Protein AF-A0A645DZ63-F1 (afdb_monomer)

Solvent-accessible surface area (backbone atoms only — not comparable to full-atom values): 13482 Å² total; per-residue (Å²): 135,91,76,91,78,77,73,85,76,73,87,69,76,82,66,92,86,72,70,70,66,62,61,53,52,54,52,51,54,54,50,52,54,51,52,52,51,54,54,56,60,59,68,66,66,69,75,71,65,74,68,70,74,74,62,72,64,82,67,74,94,64,84,62,54,89,62,34,45,40,24,86,76,72,66,49,68,52,83,75,55,65,64,55,28,34,21,79,57,56,64,49,74,53,102,49,62,67,55,64,55,78,34,30,20,79,81,80,63,48,65,78,47,96,60,79,60,68,52,59,65,65,56,28,33,24,80,79,74,66,49,75,55,101,49,57,67,58,68,54,97,46,27,18,79,85,79,68,44,79,52,76,62,70,40,84,78,46,74,45,81,44,70,44,72,78,63,64,60,65,69,76,77,64,96,79,74,101,65,88,75,56,74,69,81,47,38,34,29,42,37,31,29,32,23,82,85,79,66,52,72,51,75,48,82,40,78,61,78,76,132

Structure (mmCIF, N/CA/C/O backbone):
data_AF-A0A645DZ63-F1
#
_entry.id   AF-A0A645DZ63-F1
#
loop_
_atom_site.group_PDB
_atom_site.id
_atom_site.type_symbol
_atom_site.label_atom_id
_atom_site.label_alt_id
_atom_site.label_comp_id
_atom_site.label_asym_id
_atom_site.label_entity_id
_atom_site.label_seq_id
_atom_site.pdbx_PDB_ins_code
_atom_site.Cartn_x
_atom_site.Cartn_y
_atom_site.Cartn_z
_atom_site.occupancy
_atom_site.B_iso_or_equiv
_atom_site.auth_seq_id
_atom_site.auth_comp_id
_atom_site.auth_asym_id
_atom_site.auth_atom_id
_atom_site.pdbx_PDB_model_num
ATOM 1 N N . MET A 1 1 ? -40.111 71.295 30.854 1.00 41.81 1 MET A N 1
ATOM 2 C CA . MET A 1 1 ? -40.487 72.698 31.132 1.00 41.81 1 MET A CA 1
ATOM 3 C C . MET A 1 1 ? -40.025 73.028 32.538 1.00 41.81 1 MET A C 1
ATOM 5 O O . MET A 1 1 ? -40.156 72.153 33.380 1.00 41.81 1 MET A O 1
ATOM 9 N N . VAL A 1 2 ? -39.528 74.253 32.751 1.00 37.44 2 VAL A N 1
ATOM 10 C CA . VAL A 1 2 ? -38.903 74.794 33.981 1.00 37.44 2 VAL A CA 1
ATOM 11 C C . VAL A 1 2 ? -37.413 74.429 34.110 1.00 37.44 2 VAL A C 1
ATOM 13 O O . VAL A 1 2 ? -37.097 73.254 34.175 1.00 37.44 2 VAL A O 1
ATOM 16 N N . VAL A 1 3 ? -36.410 75.310 34.145 1.00 38.97 3 VAL A N 1
ATOM 17 C CA . VAL A 1 3 ? -36.226 76.753 33.903 1.00 38.97 3 VAL A CA 1
ATOM 18 C C . VAL A 1 3 ? -34.735 76.857 33.510 1.00 38.97 3 VAL A C 1
ATOM 20 O O . VAL A 1 3 ? -33.865 76.492 34.298 1.00 38.97 3 VAL A O 1
ATOM 23 N N . PHE A 1 4 ? -34.424 77.309 32.290 1.00 39.16 4 PHE A N 1
ATOM 24 C CA . PHE A 1 4 ? -33.077 77.761 31.922 1.00 39.16 4 PHE A CA 1
ATOM 25 C C . PHE A 1 4 ? -32.875 79.154 32.530 1.00 39.16 4 PHE A C 1
ATOM 27 O O . PHE A 1 4 ? -33.138 80.163 31.885 1.00 39.16 4 PHE A O 1
ATOM 34 N N . ALA A 1 5 ? -32.453 79.218 33.79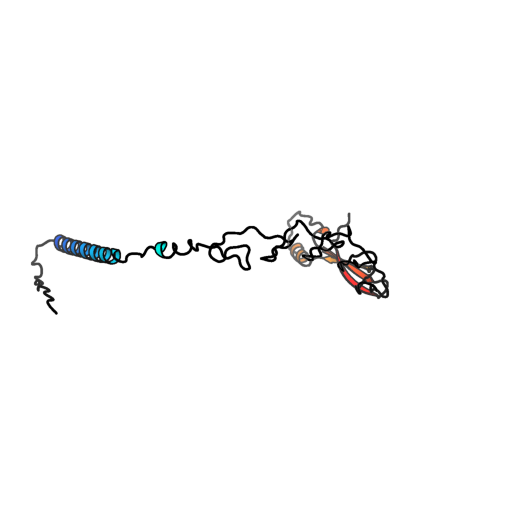1 1.00 44.41 5 ALA A N 1
ATOM 35 C CA . ALA A 1 5 ? -31.967 80.452 34.403 1.00 44.41 5 ALA A CA 1
ATOM 36 C C . ALA A 1 5 ? -30.451 80.542 34.187 1.00 44.41 5 ALA A C 1
ATOM 38 O O . ALA A 1 5 ? -29.662 80.404 35.120 1.00 44.41 5 ALA A O 1
ATOM 39 N N . LEU A 1 6 ? -30.034 80.743 32.933 1.00 51.69 6 LEU A N 1
ATOM 40 C CA . LEU A 1 6 ? -28.697 81.262 32.662 1.00 51.69 6 LEU A CA 1
ATOM 41 C C . LEU A 1 6 ? -28.738 82.752 32.974 1.00 51.69 6 LEU A C 1
ATOM 43 O O . LEU A 1 6 ? -29.125 83.581 32.153 1.00 51.69 6 LEU A O 1
ATOM 47 N N . ALA A 1 7 ? -28.409 83.041 34.230 1.00 46.22 7 ALA A N 1
ATOM 48 C CA . ALA A 1 7 ? -28.133 84.368 34.727 1.00 46.22 7 ALA A CA 1
ATOM 49 C C . ALA A 1 7 ? -27.182 85.080 33.759 1.00 46.22 7 ALA A C 1
ATOM 51 O O . ALA A 1 7 ? -26.060 84.631 33.516 1.00 46.22 7 ALA A O 1
ATOM 52 N N . GLY A 1 8 ? -27.661 86.198 33.216 1.00 51.66 8 GLY A N 1
ATOM 53 C CA . GLY A 1 8 ? -26.830 87.185 32.559 1.00 51.66 8 GLY A CA 1
ATOM 54 C C . GLY A 1 8 ? -25.814 87.719 33.557 1.00 51.66 8 GLY A C 1
ATOM 55 O O . GLY A 1 8 ? -26.101 88.634 34.322 1.00 51.66 8 GLY A O 1
ATOM 56 N N . LEU A 1 9 ? -24.614 87.151 33.537 1.00 50.53 9 LEU A N 1
ATOM 57 C CA . LEU A 1 9 ? -23.428 87.808 34.054 1.00 50.53 9 LEU A CA 1
ATOM 58 C C . LEU A 1 9 ? -22.820 88.594 32.899 1.00 50.53 9 LEU A C 1
ATOM 60 O O . LEU A 1 9 ? -22.015 88.101 32.116 1.00 50.53 9 LEU A O 1
ATOM 64 N N . LEU A 1 10 ? -23.355 89.809 32.775 1.00 44.09 10 LEU A N 1
ATOM 65 C CA . LEU A 1 10 ? -22.665 91.039 32.409 1.00 44.09 10 LEU A CA 1
ATOM 66 C C . LEU A 1 10 ? -21.209 90.813 31.969 1.00 44.09 10 LEU A C 1
ATOM 68 O O . LEU A 1 10 ? -20.311 90.637 32.792 1.00 44.09 10 LEU A O 1
ATOM 72 N N . PHE A 1 11 ? -20.986 90.877 30.657 1.00 47.69 11 PHE A N 1
ATOM 73 C CA . PHE A 1 11 ? -19.669 91.047 30.055 1.00 47.69 11 PHE A CA 1
ATOM 74 C C . PHE A 1 11 ? -19.190 92.471 30.389 1.00 47.69 11 PHE A C 1
ATOM 76 O O . PHE A 1 11 ? -19.304 93.392 29.586 1.00 47.69 11 PHE A O 1
ATOM 83 N N . ILE A 1 12 ? -18.752 92.681 31.631 1.00 59.81 12 ILE A N 1
ATOM 84 C CA . ILE A 1 12 ? -18.072 93.907 32.047 1.00 59.81 12 ILE A CA 1
ATOM 85 C C . ILE A 1 12 ? -16.636 93.763 31.534 1.00 59.81 12 ILE A C 1
ATOM 87 O O . ILE A 1 12 ? -15.911 92.900 32.036 1.00 59.81 12 ILE A O 1
ATOM 91 N N . PRO A 1 13 ? -16.201 94.536 30.522 1.00 57.03 13 PRO A N 1
ATOM 92 C CA . PRO A 1 13 ? -14.805 94.509 30.117 1.00 57.03 13 PRO A CA 1
ATOM 93 C C . PRO A 1 13 ? -13.947 94.945 31.314 1.00 57.03 13 PRO A C 1
ATOM 95 O O . PRO A 1 13 ? -14.289 95.934 31.973 1.00 57.03 13 PRO A O 1
ATOM 98 N N . PRO A 1 14 ? -12.843 94.247 31.631 1.00 51.25 14 PRO A N 1
ATOM 99 C CA . PRO A 1 14 ? -11.959 94.694 32.690 1.00 51.25 14 PRO A CA 1
ATOM 100 C C . PRO A 1 14 ? -11.388 96.065 32.313 1.00 51.25 14 PRO A C 1
ATOM 102 O O . PRO A 1 14 ? -10.623 96.213 31.358 1.00 51.25 14 PRO A O 1
ATOM 105 N N . HIS A 1 15 ? -11.788 97.080 33.079 1.00 57.88 15 HIS A N 1
ATOM 106 C CA . HIS A 1 15 ? -11.123 98.372 33.117 1.00 57.88 15 HIS A CA 1
ATOM 107 C C . HIS A 1 15 ? -9.631 98.161 33.417 1.00 57.88 15 HIS A C 1
ATOM 109 O O . HIS A 1 15 ? -9.245 97.292 34.201 1.00 57.88 15 HIS A O 1
ATOM 115 N N . ARG A 1 16 ? -8.796 98.955 32.742 1.00 55.19 16 ARG A N 1
ATOM 116 C CA . ARG A 1 16 ? -7.328 98.915 32.783 1.00 55.19 16 ARG A CA 1
ATOM 117 C C . ARG A 1 16 ? -6.814 98.771 34.222 1.00 55.19 16 ARG A C 1
ATOM 119 O O . ARG A 1 16 ? -7.022 99.672 35.026 1.00 55.19 16 ARG A O 1
ATOM 126 N N . GLY A 1 17 ? -6.114 97.672 34.516 1.00 61.34 17 GLY A N 1
ATOM 127 C CA . GLY A 1 17 ? -5.342 97.537 35.758 1.00 61.34 17 GLY A CA 1
ATOM 128 C C . GLY A 1 17 ? -5.420 96.201 36.502 1.00 61.34 17 GLY A C 1
ATOM 129 O O . GLY A 1 17 ? -4.725 96.062 37.502 1.00 61.34 17 GLY A O 1
ATOM 130 N N . VAL A 1 18 ? -6.199 95.211 36.049 1.00 60.19 18 VAL A N 1
ATOM 131 C CA . VAL A 1 18 ? -6.269 93.893 36.718 1.00 60.19 18 VAL A CA 1
ATOM 132 C C . VAL A 1 18 ? -5.427 92.853 35.954 1.00 60.19 18 VAL A C 1
ATOM 134 O O . VAL A 1 18 ? -5.611 92.705 34.744 1.00 60.19 18 VAL A O 1
ATOM 137 N N . PRO A 1 19 ? -4.488 92.138 36.607 1.00 59.84 19 PRO A N 1
ATOM 138 C CA . PRO A 1 19 ? -3.617 91.171 35.941 1.00 59.84 19 PRO A CA 1
ATOM 139 C C . PRO A 1 19 ? -4.409 89.961 35.421 1.00 59.84 19 PRO A C 1
ATOM 141 O O . PRO A 1 19 ? -5.221 89.368 36.131 1.00 59.84 19 PRO A O 1
ATOM 144 N N . TRP A 1 20 ? -4.127 89.562 34.177 1.00 57.88 20 TRP A N 1
ATOM 145 C CA . TRP A 1 20 ? -4.778 88.465 33.437 1.00 57.88 20 TRP A CA 1
ATOM 146 C C . TRP A 1 20 ? -4.716 87.091 34.133 1.00 57.88 20 TRP A C 1
ATOM 148 O O . TRP A 1 20 ? -5.427 86.162 33.751 1.00 57.88 20 TRP A O 1
ATOM 158 N N . THR A 1 21 ? -3.898 86.953 35.175 1.00 61.59 21 THR A N 1
ATOM 159 C CA . THR A 1 21 ? -3.696 85.710 35.926 1.00 61.59 21 THR A CA 1
ATOM 160 C C . THR A 1 21 ? -4.968 85.229 36.627 1.00 61.59 21 THR A C 1
ATOM 162 O O . THR A 1 21 ? -5.236 84.030 36.633 1.00 61.59 21 THR A O 1
ATOM 165 N N . GLY A 1 22 ? -5.806 86.135 37.141 1.00 64.12 22 GLY A N 1
ATOM 166 C CA . GLY A 1 22 ? -7.048 85.759 37.831 1.00 64.12 22 GLY A CA 1
ATOM 167 C C . GLY A 1 22 ? -8.105 85.140 36.908 1.00 64.12 22 GLY A C 1
ATOM 168 O O . GLY A 1 22 ? -8.789 84.191 37.290 1.00 64.12 22 GLY A O 1
ATOM 169 N N . PHE A 1 23 ? -8.205 85.626 35.667 1.00 64.19 23 PHE A N 1
ATOM 170 C CA . PHE A 1 23 ? -9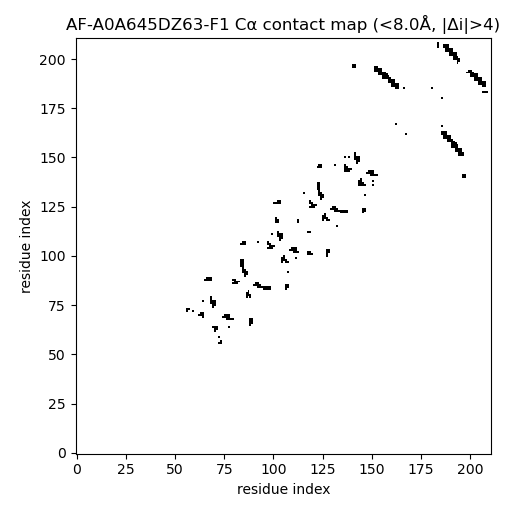.201 85.149 34.700 1.00 64.19 23 PHE A CA 1
ATOM 171 C C . PHE A 1 23 ? -8.855 83.750 34.167 1.00 64.19 23 PHE A C 1
ATOM 173 O O . PHE A 1 23 ? -9.730 82.897 34.020 1.00 64.19 23 PHE A O 1
ATOM 180 N N . ILE A 1 24 ? -7.561 83.484 33.959 1.00 69.62 24 ILE A N 1
ATOM 181 C CA . ILE A 1 24 ? -7.055 82.176 33.520 1.00 69.62 24 ILE A CA 1
ATOM 182 C C . ILE A 1 24 ? -7.283 81.114 34.602 1.00 69.62 24 ILE A C 1
ATOM 184 O O . ILE A 1 24 ? -7.719 80.008 34.288 1.00 69.62 24 ILE A O 1
ATOM 188 N N . ILE A 1 25 ? -7.061 81.449 35.877 1.00 71.75 25 ILE A N 1
ATOM 189 C CA . ILE A 1 25 ? -7.305 80.523 36.995 1.00 71.75 25 ILE A CA 1
ATOM 190 C C . ILE A 1 25 ? -8.795 80.179 37.094 1.00 71.75 25 ILE A C 1
ATOM 192 O O . ILE A 1 25 ? -9.147 79.012 37.251 1.00 71.75 25 ILE A O 1
ATOM 196 N N . CYS A 1 26 ? -9.679 81.167 36.944 1.00 68.88 26 CYS A N 1
ATOM 197 C CA . CYS A 1 26 ? -11.122 80.938 37.016 1.00 68.88 26 CYS A CA 1
ATOM 198 C C . CYS A 1 26 ? -11.614 80.022 35.877 1.00 68.88 26 CYS A C 1
ATOM 200 O O . CYS A 1 26 ? -12.362 79.073 36.120 1.00 68.88 26 CYS A O 1
ATOM 202 N N . MET A 1 27 ? -11.110 80.232 34.654 1.00 72.75 27 MET A N 1
ATOM 203 C CA . MET A 1 27 ? -11.392 79.356 33.511 1.00 72.75 27 MET A CA 1
ATOM 204 C C . MET A 1 27 ? -10.828 77.940 33.701 1.00 72.75 27 MET A C 1
ATOM 206 O O . MET A 1 27 ? -11.515 76.967 33.399 1.00 72.75 27 MET A O 1
ATOM 210 N N . ALA A 1 28 ? -9.614 77.801 34.244 1.00 69.12 28 ALA A N 1
ATOM 211 C CA . ALA A 1 28 ? -8.999 76.500 34.502 1.00 69.12 28 ALA A CA 1
ATOM 212 C C . ALA A 1 28 ? -9.777 75.687 35.551 1.00 69.12 28 ALA A C 1
ATOM 214 O O . ALA A 1 28 ? -10.011 74.495 35.358 1.00 69.12 28 ALA A O 1
ATOM 215 N N . VAL A 1 29 ? -10.243 76.327 36.629 1.00 72.75 29 VAL A N 1
ATOM 216 C CA . VAL A 1 29 ? -11.065 75.666 37.655 1.00 72.75 29 VAL A CA 1
ATOM 217 C C . VAL A 1 29 ? -12.415 75.234 37.073 1.00 72.75 29 VAL A C 1
ATOM 219 O O . VAL A 1 29 ? -12.828 74.095 37.289 1.00 72.75 29 VAL A O 1
ATOM 222 N N . ALA A 1 30 ? -13.067 76.077 36.266 1.00 71.69 30 ALA A N 1
ATOM 223 C CA . ALA A 1 30 ? -14.314 75.712 35.590 1.00 71.69 30 ALA A CA 1
ATOM 224 C C . ALA A 1 30 ? -14.136 74.509 34.640 1.00 71.69 30 ALA A C 1
ATOM 226 O O . ALA A 1 30 ? -14.972 73.603 34.624 1.00 71.69 30 ALA A O 1
ATOM 227 N N . PHE A 1 31 ? -13.015 74.446 33.912 1.00 69.00 31 PHE A N 1
ATOM 228 C CA . PHE A 1 31 ? -12.686 73.324 33.026 1.00 69.00 31 PHE A CA 1
ATOM 229 C C . PHE A 1 31 ? -12.425 72.022 33.797 1.00 69.00 31 PHE A C 1
ATOM 231 O O . PHE A 1 31 ? -12.877 70.955 33.384 1.00 69.00 31 PHE A O 1
ATOM 238 N N . LEU A 1 32 ? -11.753 72.095 34.950 1.00 65.00 32 LEU A N 1
ATOM 239 C CA . LEU A 1 32 ? -11.511 70.931 35.809 1.00 65.00 32 LEU A CA 1
ATOM 240 C C . LEU A 1 32 ? -12.807 70.381 36.424 1.00 65.00 32 LEU A C 1
ATOM 242 O O . LEU A 1 32 ? -12.966 69.162 36.521 1.00 65.00 32 LEU A O 1
ATOM 246 N N . PHE A 1 33 ? -13.758 71.244 36.792 1.00 63.88 33 PHE A N 1
ATOM 247 C CA . PHE A 1 33 ? -15.079 70.802 37.253 1.00 63.88 33 PHE A CA 1
ATOM 248 C C . PHE A 1 33 ? -15.898 70.161 36.124 1.00 63.88 33 PHE A C 1
ATOM 250 O O . PHE A 1 33 ? -16.512 69.115 36.341 1.00 63.88 33 PHE A O 1
ATOM 257 N N . ALA A 1 34 ? -15.852 70.717 34.909 1.00 63.88 34 ALA A N 1
ATOM 258 C CA . ALA A 1 34 ? -16.514 70.129 33.745 1.00 63.88 34 ALA A CA 1
ATOM 259 C C . ALA A 1 34 ? -15.915 68.761 33.360 1.00 63.88 34 ALA A C 1
ATOM 261 O O . ALA A 1 34 ? -16.659 67.802 33.148 1.00 63.88 34 ALA A O 1
ATOM 262 N N . CYS A 1 35 ? -14.584 68.625 33.349 1.00 59.78 35 CYS A N 1
ATOM 263 C CA . CYS A 1 35 ? -13.910 67.351 33.079 1.00 59.78 35 CYS A CA 1
ATOM 264 C C . CYS A 1 35 ? -14.230 66.285 34.138 1.00 59.78 35 CYS A C 1
ATOM 266 O O . CYS A 1 35 ? -14.554 65.154 33.778 1.00 59.78 35 CYS A O 1
ATOM 268 N N . ASN A 1 36 ? -14.212 66.630 35.432 1.00 59.12 36 ASN A N 1
ATOM 269 C CA . ASN A 1 36 ? -14.592 65.686 36.491 1.00 59.12 36 ASN A CA 1
ATOM 270 C C . ASN A 1 36 ? -16.062 65.247 36.381 1.00 59.12 36 ASN A C 1
ATOM 272 O O . ASN A 1 36 ? -16.373 64.087 36.646 1.00 59.12 36 ASN A O 1
ATOM 276 N N . PHE A 1 37 ? -16.964 66.131 35.943 1.00 58.62 37 PHE A N 1
ATOM 277 C CA . PHE A 1 37 ? -18.376 65.792 35.753 1.00 58.62 37 PHE A CA 1
ATOM 278 C C . PHE A 1 37 ? -18.596 64.821 34.582 1.00 58.62 37 PHE A C 1
ATOM 280 O O . PHE A 1 37 ? -19.361 63.863 34.704 1.00 58.62 37 PHE A O 1
ATOM 287 N N . VAL A 1 38 ? -17.875 65.005 33.470 1.00 58.53 38 VAL A N 1
ATOM 288 C CA . VAL A 1 38 ? -17.925 64.082 32.322 1.00 58.53 38 VAL A CA 1
ATOM 289 C C . VAL A 1 38 ? -17.309 62.724 32.678 1.00 58.53 38 VAL A C 1
ATOM 291 O O . VAL A 1 38 ? -17.898 61.690 32.369 1.00 58.53 38 VAL A O 1
ATOM 294 N N . ILE A 1 39 ? -16.185 62.698 33.401 1.00 59.25 39 ILE A N 1
ATOM 295 C CA . ILE A 1 39 ? -15.559 61.445 33.860 1.00 59.25 39 ILE A CA 1
ATOM 296 C C . ILE A 1 39 ? -16.467 60.714 34.869 1.00 59.25 39 ILE A C 1
ATOM 298 O O . ILE A 1 39 ? -16.606 59.491 34.803 1.00 59.25 39 ILE A O 1
ATOM 302 N N . GLY A 1 40 ? -17.162 61.448 35.746 1.00 54.72 40 GLY A N 1
ATOM 303 C CA . GLY A 1 40 ? -18.142 60.892 36.684 1.00 54.72 40 GLY A CA 1
ATOM 304 C C . GLY A 1 40 ? -19.370 60.269 36.006 1.00 54.72 40 GLY A C 1
ATOM 305 O O . GLY A 1 40 ? -19.847 59.223 36.446 1.00 54.72 40 GLY A O 1
ATOM 306 N N . MET A 1 41 ? -19.845 60.850 34.898 1.00 53.34 41 MET A N 1
ATOM 307 C CA . MET A 1 41 ? -20.958 60.309 34.100 1.00 53.34 41 MET A CA 1
ATOM 308 C C . MET A 1 41 ? -20.579 59.022 33.345 1.00 53.34 41 MET A C 1
ATOM 310 O O . MET A 1 41 ? -21.397 58.106 33.240 1.00 53.34 41 MET A O 1
ATOM 314 N N . VAL A 1 42 ? -19.332 58.896 32.871 1.00 53.97 42 VAL A N 1
ATOM 315 C CA . VAL A 1 42 ? -18.846 57.669 32.202 1.00 53.97 42 VAL A CA 1
ATOM 316 C C . VAL A 1 42 ? -18.676 56.507 33.197 1.00 53.97 42 VAL A C 1
ATOM 318 O O . VAL A 1 42 ? -18.840 55.343 32.828 1.00 53.97 42 VAL A O 1
ATOM 321 N N . GLY A 1 43 ? -18.462 56.800 34.486 1.00 48.50 43 GLY A N 1
ATOM 322 C CA . GLY A 1 43 ? -18.360 55.806 35.563 1.00 48.50 43 GLY A CA 1
ATOM 323 C C . GLY A 1 43 ? -19.655 55.048 35.907 1.00 48.50 43 GLY A C 1
ATOM 324 O O . GLY A 1 43 ? -19.612 54.108 36.702 1.00 48.50 43 GLY A O 1
ATOM 325 N N . VAL A 1 44 ? -20.806 55.414 35.321 1.00 52.34 44 VAL A N 1
ATOM 326 C CA . VAL A 1 44 ? -22.115 54.768 35.574 1.00 52.34 44 VAL A CA 1
ATOM 327 C C . VAL A 1 44 ? -22.533 53.808 34.453 1.00 52.34 44 VAL A C 1
ATOM 329 O O . VAL A 1 44 ? -23.526 53.086 34.598 1.00 52.34 44 VAL A O 1
ATOM 332 N N . ILE A 1 45 ? -21.730 53.659 33.391 1.00 47.06 45 ILE A N 1
ATOM 333 C CA . ILE A 1 45 ? -21.812 52.456 32.558 1.00 47.06 45 ILE A CA 1
ATOM 334 C C . ILE A 1 45 ? -21.234 51.327 33.401 1.00 47.06 45 ILE A C 1
ATOM 336 O O . ILE A 1 45 ? -20.050 51.000 33.348 1.00 47.06 45 ILE A O 1
ATOM 340 N N . LYS A 1 46 ? -22.100 50.739 34.231 1.00 45.28 46 LYS A N 1
ATOM 341 C CA . LYS A 1 46 ? -21.886 49.425 34.810 1.00 45.28 46 LYS A CA 1
ATOM 342 C C . LYS A 1 46 ? -21.534 48.522 33.639 1.00 45.28 46 LYS A C 1
ATOM 344 O O . LYS A 1 46 ? -22.420 48.070 32.918 1.00 45.28 46 LYS A O 1
ATOM 349 N N . VAL A 1 47 ? -20.240 48.266 33.462 1.00 48.72 47 VAL A N 1
ATOM 350 C CA . VAL A 1 47 ? -19.743 47.057 32.830 1.00 48.72 47 VAL A CA 1
ATOM 351 C C . VAL A 1 47 ? -20.492 45.960 33.557 1.00 48.72 47 VAL A C 1
ATOM 353 O O . VAL A 1 47 ? -20.165 45.638 34.697 1.00 48.72 47 VAL A O 1
ATOM 356 N N . ILE A 1 48 ? -21.580 45.470 32.962 1.00 46.53 48 ILE A N 1
ATOM 357 C CA . ILE A 1 48 ? -22.212 44.235 33.387 1.00 46.53 48 ILE A CA 1
ATOM 358 C C . ILE A 1 48 ? -21.053 43.257 33.300 1.00 46.53 48 ILE A C 1
ATOM 360 O O . ILE A 1 48 ? -20.588 42.993 32.188 1.00 46.53 48 ILE A O 1
ATOM 364 N N . PRO A 1 49 ? -20.492 42.777 34.424 1.00 43.25 49 PRO A N 1
ATOM 365 C CA . PRO A 1 49 ? -19.391 41.860 34.307 1.00 43.25 49 PRO A CA 1
ATOM 366 C C . PRO A 1 49 ? -19.984 40.649 33.597 1.00 43.25 49 PRO A C 1
ATOM 368 O O . PRO A 1 49 ? -20.862 39.966 34.137 1.00 43.25 49 PRO A O 1
ATOM 371 N N . ALA A 1 50 ? -19.486 40.368 32.391 1.00 47.88 50 ALA A N 1
ATOM 372 C CA . ALA A 1 50 ? -19.820 39.205 31.568 1.00 47.88 50 ALA A CA 1
ATOM 373 C C . ALA A 1 50 ? -19.606 37.859 32.305 1.00 47.88 50 ALA A C 1
ATOM 375 O O . ALA A 1 50 ? -19.838 36.778 31.778 1.00 47.88 50 ALA A O 1
ATOM 376 N N . ARG A 1 51 ? -19.215 37.905 33.581 1.00 46.25 51 ARG A N 1
ATOM 377 C CA . ARG A 1 51 ? -19.136 36.791 34.519 1.00 46.25 51 ARG A CA 1
ATOM 378 C C . ARG A 1 51 ? -20.500 36.244 34.966 1.00 46.25 51 ARG A C 1
ATOM 380 O O . ARG A 1 51 ? -20.526 35.123 35.469 1.00 46.25 51 ARG A O 1
ATOM 387 N N . ARG A 1 52 ? -21.626 36.964 34.810 1.00 41.38 52 ARG A N 1
ATOM 388 C CA . ARG A 1 52 ? -22.959 36.417 35.176 1.00 41.38 52 ARG A CA 1
ATOM 389 C C . ARG A 1 52 ? -23.606 35.540 34.099 1.00 41.38 52 ARG A C 1
ATOM 391 O O . ARG A 1 52 ? -24.387 34.666 34.464 1.00 41.38 52 ARG A O 1
ATOM 398 N N . LEU A 1 53 ? -23.249 35.689 32.822 1.00 45.38 53 LEU A N 1
ATOM 399 C CA . LEU A 1 53 ? -23.778 34.825 31.752 1.00 45.38 53 LEU A CA 1
ATOM 400 C C . LEU A 1 53 ? -22.988 33.508 31.607 1.00 45.38 53 LEU A C 1
ATOM 402 O O . LEU A 1 53 ? -23.556 32.486 31.240 1.00 45.38 53 LEU A O 1
ATOM 406 N N . MET A 1 54 ? -21.725 33.474 32.043 1.00 40.44 54 MET A N 1
ATOM 407 C CA . MET A 1 54 ? -20.856 32.284 31.984 1.00 40.44 54 MET A CA 1
ATOM 408 C C . MET A 1 54 ? -20.934 31.378 33.233 1.00 40.44 54 MET A C 1
ATOM 410 O O . MET A 1 54 ? -20.073 30.527 33.444 1.00 40.44 54 MET A O 1
ATOM 414 N N . ARG A 1 55 ? -21.944 31.540 34.104 1.00 41.16 55 ARG A N 1
ATOM 415 C CA . ARG A 1 55 ? -22.162 30.654 35.274 1.00 41.16 55 ARG A CA 1
ATOM 416 C C . ARG A 1 55 ? -23.322 29.669 35.117 1.00 41.16 55 ARG A C 1
ATOM 418 O O . ARG A 1 55 ? -23.464 28.783 35.955 1.00 41.16 55 ARG A O 1
ATOM 425 N N . ARG A 1 56 ? -24.128 29.768 34.052 1.00 43.19 56 ARG A N 1
ATOM 426 C CA . ARG A 1 56 ? -25.292 28.883 33.848 1.00 43.19 56 ARG A CA 1
ATOM 427 C C . ARG A 1 56 ? -24.991 27.611 33.043 1.00 43.19 56 ARG A C 1
ATOM 429 O O . ARG A 1 56 ? -25.819 26.712 33.028 1.00 43.19 56 ARG A O 1
ATOM 436 N N . TYR A 1 57 ? -23.797 27.491 32.458 1.00 49.06 57 TYR A N 1
ATOM 437 C CA . TYR A 1 57 ? -23.401 26.328 31.648 1.00 49.06 57 TYR A CA 1
ATOM 438 C C . TYR A 1 57 ? -22.918 25.111 32.469 1.00 49.06 57 TYR A C 1
ATOM 440 O O . TYR A 1 57 ? -22.831 24.005 31.960 1.00 49.06 57 TYR A O 1
ATOM 448 N N . LYS A 1 58 ? -22.630 25.266 33.771 1.00 51.31 58 LYS A N 1
ATOM 449 C CA . LYS A 1 58 ? -21.994 24.211 34.595 1.00 51.31 58 LYS A CA 1
ATOM 450 C C . LYS A 1 58 ? -22.939 23.397 35.492 1.00 51.31 58 LYS A C 1
ATOM 452 O O . LYS A 1 58 ? -22.474 22.771 36.441 1.00 51.31 58 LYS A O 1
ATOM 457 N N . ARG A 1 59 ? -24.255 23.385 35.248 1.00 51.31 59 ARG A N 1
ATOM 458 C CA . ARG A 1 59 ? -25.187 22.655 36.133 1.00 51.31 59 ARG A CA 1
ATOM 459 C C . ARG A 1 59 ? -26.349 21.966 35.419 1.00 51.31 59 ARG A C 1
ATOM 461 O O . ARG A 1 59 ? -27.486 22.084 35.867 1.00 51.31 59 ARG A O 1
ATOM 468 N N . HIS A 1 60 ? -26.091 21.203 34.357 1.00 60.31 60 HIS A N 1
ATOM 469 C CA . HIS A 1 60 ? -27.004 20.094 34.063 1.00 60.31 60 HIS A CA 1
ATOM 470 C C . HIS A 1 60 ? -26.797 19.003 35.129 1.00 60.31 60 HIS A C 1
ATOM 472 O O . HIS A 1 60 ? -25.665 18.669 35.487 1.00 60.31 60 HIS A O 1
ATOM 478 N N . LYS A 1 61 ? -27.893 18.524 35.723 1.00 56.44 61 LYS A N 1
ATOM 479 C CA . LYS A 1 61 ? -27.871 17.532 36.815 1.00 56.44 61 LYS A CA 1
ATOM 480 C C . LYS A 1 61 ? -27.616 16.107 36.322 1.00 56.44 61 LYS A C 1
ATOM 482 O O . LYS A 1 61 ? -27.375 15.226 37.139 1.00 56.44 61 LYS A O 1
ATOM 487 N N . ARG A 1 62 ? -27.712 15.876 35.014 1.00 57.03 62 ARG A N 1
ATOM 488 C CA . ARG A 1 62 ? -27.600 14.559 34.401 1.00 57.03 62 ARG A CA 1
ATOM 489 C C . ARG A 1 62 ? -26.757 14.710 33.142 1.00 57.03 62 ARG A C 1
ATOM 491 O O . ARG A 1 62 ? -27.057 15.563 32.312 1.00 57.03 62 ARG A O 1
ATOM 498 N N . HIS A 1 63 ? -25.673 13.951 33.075 1.00 65.94 63 HIS A N 1
ATOM 499 C CA . HIS A 1 63 ? -24.872 13.853 31.870 1.00 65.94 63 HIS A CA 1
ATOM 500 C C . HIS A 1 63 ? -25.612 12.933 30.903 1.00 65.94 63 HIS A C 1
ATOM 502 O O . HIS A 1 63 ? -25.897 11.788 31.250 1.00 65.94 63 HIS A O 1
ATOM 508 N N . ASP A 1 64 ? -25.966 13.467 29.741 1.00 63.31 64 ASP A N 1
ATOM 509 C CA . ASP A 1 64 ? -26.516 12.691 28.640 1.00 63.31 64 ASP A CA 1
ATOM 510 C C . ASP A 1 64 ? -25.360 12.308 27.709 1.00 63.31 64 ASP A C 1
ATOM 512 O O . ASP A 1 64 ? -24.584 13.168 27.287 1.00 63.31 64 ASP A O 1
ATOM 516 N N . PHE A 1 65 ? -25.192 11.008 27.485 1.00 68.69 65 PHE A N 1
ATOM 517 C CA . PHE A 1 65 ? -24.064 10.406 26.765 1.00 68.69 65 PHE A CA 1
ATOM 518 C C . PHE A 1 65 ? -24.584 9.561 25.594 1.00 68.69 65 PHE A C 1
ATOM 520 O O . PHE A 1 65 ? -24.096 8.457 25.353 1.00 68.69 65 PHE A O 1
ATOM 527 N N . THR A 1 66 ? -25.663 10.010 24.959 1.00 62.91 66 THR A N 1
ATOM 528 C CA . THR A 1 66 ? -26.506 9.175 24.099 1.00 62.91 66 THR A CA 1
ATOM 529 C C . THR A 1 66 ? -25.761 8.614 22.886 1.00 62.91 66 THR A C 1
ATOM 531 O O . THR A 1 66 ? -25.925 7.429 22.649 1.00 62.91 66 THR A O 1
ATOM 534 N N . ASP A 1 67 ? -24.806 9.342 22.287 1.00 60.91 67 ASP A N 1
ATOM 535 C CA . ASP A 1 67 ? -23.991 8.840 21.152 1.00 60.91 67 ASP A CA 1
ATOM 536 C C . ASP A 1 67 ? -22.505 9.261 21.209 1.00 60.91 67 ASP A C 1
ATOM 538 O O . ASP A 1 67 ? -21.724 9.097 20.271 1.00 60.91 67 ASP A O 1
ATOM 542 N N . SER A 1 68 ? -22.084 9.842 22.333 1.00 66.50 68 SER A N 1
ATOM 543 C CA . SER A 1 68 ? -20.726 10.338 22.527 1.00 66.50 68 SER A CA 1
ATOM 544 C C . SER A 1 68 ? -20.202 9.970 23.911 1.00 66.50 68 SER A C 1
ATOM 546 O O . SER A 1 68 ? -20.845 10.201 24.935 1.00 66.50 68 SER A O 1
ATOM 548 N N . CYS A 1 69 ? -18.967 9.458 23.972 1.00 76.44 69 CYS A N 1
ATOM 549 C CA . CYS A 1 69 ? -18.250 9.247 25.239 1.00 76.44 69 CYS A CA 1
ATOM 550 C C . CYS A 1 69 ? -17.796 10.562 25.888 1.00 76.44 69 CYS A C 1
ATOM 552 O O . CYS A 1 69 ? -17.092 10.551 26.891 1.00 76.44 69 CYS A O 1
ATOM 554 N N . HIS A 1 70 ? -18.213 11.700 25.341 1.00 75.94 70 HIS A N 1
ATOM 555 C CA . HIS A 1 70 ? -18.090 13.002 25.962 1.00 75.94 70 HIS A CA 1
ATOM 556 C C . HIS A 1 70 ? -19.476 13.615 26.149 1.00 75.94 70 HIS A C 1
ATOM 558 O O . HIS A 1 70 ? -20.365 13.502 25.309 1.00 75.94 70 HIS A O 1
ATOM 564 N N . CYS A 1 71 ? -19.639 14.294 27.271 1.00 70.94 71 CYS A N 1
ATOM 565 C CA . CYS A 1 71 ? -20.792 15.119 27.573 1.00 70.94 71 CYS A CA 1
ATOM 566 C C . CYS A 1 71 ? -20.831 16.342 26.642 1.00 70.94 71 CYS A C 1
ATOM 568 O O . CYS A 1 71 ? -19.965 17.215 26.749 1.00 70.94 71 CYS A O 1
ATOM 570 N N . LEU A 1 72 ? -21.858 16.453 25.796 1.00 66.00 72 LEU A N 1
ATOM 571 C CA . LEU A 1 72 ? -22.014 17.550 24.826 1.00 66.00 72 LEU A CA 1
ATOM 572 C C . LEU A 1 72 ? -21.993 18.947 25.486 1.00 66.00 72 LEU A C 1
ATOM 574 O O . LEU A 1 72 ? -21.474 19.909 24.931 1.00 66.00 72 LEU A O 1
ATOM 578 N N . TYR A 1 73 ? -22.515 19.044 26.713 1.00 66.62 73 TYR A N 1
ATOM 579 C CA . TYR A 1 73 ? -22.682 20.303 27.450 1.00 66.62 73 TYR A CA 1
ATOM 580 C C . TYR A 1 73 ? -21.553 20.632 28.427 1.00 66.62 73 TYR A C 1
ATOM 582 O O . TYR A 1 73 ? -21.590 21.654 29.101 1.00 66.62 73 TYR A O 1
ATOM 590 N N . CYS A 1 74 ? -20.579 19.753 28.623 1.00 69.12 74 CYS A N 1
ATOM 591 C CA . CYS A 1 74 ? -19.585 19.963 29.674 1.00 69.12 74 CYS A CA 1
ATOM 592 C C . CYS A 1 74 ? -18.207 19.400 29.357 1.00 69.12 74 CYS A C 1
ATOM 594 O O . CYS A 1 74 ? -17.286 19.612 30.144 1.00 69.12 74 CYS A O 1
ATOM 596 N N . GLY A 1 75 ? -18.068 18.666 28.251 1.00 66.12 75 GLY A N 1
ATOM 597 C CA . GLY A 1 75 ? -16.822 18.038 27.830 1.00 66.12 75 GLY A CA 1
ATOM 598 C C . GLY A 1 75 ? -16.316 16.951 28.778 1.00 66.12 75 GLY A C 1
ATOM 599 O O . GLY A 1 75 ? -15.257 16.388 28.529 1.00 66.12 75 GLY A O 1
ATOM 600 N N . LYS A 1 76 ? -17.039 16.630 29.866 1.00 71.25 76 LYS A N 1
ATOM 601 C CA . LYS A 1 76 ? -16.654 15.519 30.741 1.00 71.25 76 LYS A CA 1
ATOM 602 C C . LYS A 1 76 ? -16.711 14.224 29.948 1.00 71.25 76 LYS A C 1
ATOM 604 O O . LYS A 1 76 ? -17.758 13.884 29.395 1.00 71.25 76 LYS A O 1
ATOM 609 N N . LEU A 1 77 ? -15.584 13.529 29.932 1.00 67.44 77 LEU A N 1
ATOM 610 C CA . LEU A 1 77 ? -15.468 12.195 29.376 1.00 67.44 77 LEU A CA 1
ATOM 611 C C . LEU A 1 77 ? -16.210 11.217 30.286 1.00 67.44 77 LEU A C 1
ATOM 613 O O . LEU A 1 77 ? -16.076 11.267 31.511 1.00 67.44 77 LEU A O 1
ATOM 617 N N . ASN A 1 78 ? -17.014 10.360 29.675 1.00 72.81 78 ASN A N 1
ATOM 618 C CA . ASN A 1 78 ? -17.456 9.129 30.296 1.00 72.81 78 ASN A CA 1
ATOM 619 C C . ASN A 1 78 ? -16.419 8.038 30.026 1.00 72.81 78 ASN A C 1
ATOM 621 O O . ASN A 1 78 ? -15.626 8.136 29.087 1.00 72.81 78 ASN A O 1
ATOM 625 N N . LEU A 1 79 ? -16.461 6.976 30.822 1.00 78.81 79 LEU A N 1
ATOM 626 C CA . LEU A 1 79 ? -15.748 5.750 30.496 1.00 78.81 79 LEU A CA 1
ATOM 627 C C . LEU A 1 79 ? -16.283 5.210 29.163 1.00 78.81 79 LEU A C 1
ATOM 629 O O . LEU A 1 79 ? -17.495 5.174 28.931 1.00 78.81 79 LEU A O 1
ATOM 633 N N . HIS A 1 80 ? -15.365 4.841 28.274 1.00 82.38 80 HIS A N 1
ATOM 634 C CA . HIS A 1 80 ? -15.708 4.161 27.034 1.00 82.38 80 HIS A CA 1
ATOM 635 C C . HIS A 1 80 ? -16.267 2.772 27.352 1.00 82.38 80 HIS A C 1
ATOM 637 O O . HIS A 1 80 ? -15.693 2.040 28.157 1.00 82.38 80 HIS A O 1
ATOM 643 N N . ASP A 1 81 ? -17.377 2.433 26.702 1.00 85.44 81 ASP A N 1
ATOM 644 C CA . ASP A 1 81 ? -17.952 1.091 26.724 1.00 85.44 81 ASP A CA 1
ATOM 645 C C . ASP A 1 81 ? -17.376 0.310 25.540 1.00 85.44 81 ASP A C 1
ATOM 647 O O . ASP A 1 81 ? -17.686 0.612 24.385 1.00 85.44 81 ASP A O 1
ATOM 651 N N . TRP A 1 82 ? -16.424 -0.579 25.815 1.00 86.06 82 TRP A N 1
ATOM 652 C CA . TRP A 1 82 ? -15.630 -1.258 24.793 1.00 86.06 82 TRP A CA 1
ATOM 653 C C . TRP A 1 82 ? -16.203 -2.635 24.479 1.00 86.06 82 TRP A C 1
ATOM 655 O O . TRP A 1 82 ? -16.282 -3.484 25.361 1.00 86.06 82 TRP A O 1
ATOM 665 N N . ASP A 1 83 ? -16.481 -2.888 23.204 1.00 87.19 83 ASP A N 1
ATOM 666 C CA . ASP A 1 83 ? -16.662 -4.235 22.674 1.00 87.19 83 ASP A CA 1
ATOM 667 C C . ASP A 1 83 ? -15.410 -4.601 21.864 1.00 87.19 83 ASP A C 1
ATOM 669 O O . ASP A 1 83 ? -15.307 -4.395 20.648 1.00 87.19 83 ASP A O 1
ATOM 673 N N . GLY A 1 84 ? -14.397 -5.121 22.562 1.00 88.31 84 GLY A N 1
ATOM 674 C CA . GLY A 1 84 ? -13.071 -5.367 21.991 1.00 88.31 84 GLY A CA 1
ATOM 675 C C . GLY A 1 84 ? -12.377 -4.056 21.613 1.00 88.31 84 GLY A C 1
ATOM 676 O O . GLY A 1 84 ? -12.292 -3.133 22.427 1.00 88.31 84 GLY A O 1
ATOM 677 N N . CYS A 1 85 ? -11.888 -3.940 20.380 1.00 90.62 85 CYS A N 1
ATOM 678 C CA . CYS A 1 85 ? -11.142 -2.766 19.916 1.00 90.62 85 CYS A CA 1
ATOM 679 C C . CYS A 1 85 ? -12.006 -1.551 19.524 1.00 90.62 85 CYS A C 1
ATOM 681 O O . CYS A 1 85 ? -11.440 -0.521 19.156 1.00 90.62 85 CYS A O 1
ATOM 683 N N . ILE A 1 86 ? -13.341 -1.640 19.596 1.00 89.06 86 ILE A N 1
ATOM 684 C CA . ILE A 1 86 ? -14.265 -0.549 19.243 1.00 89.06 86 ILE A CA 1
ATOM 685 C C . ILE A 1 86 ? -15.150 -0.194 20.434 1.00 89.06 86 ILE A C 1
ATOM 687 O O . ILE A 1 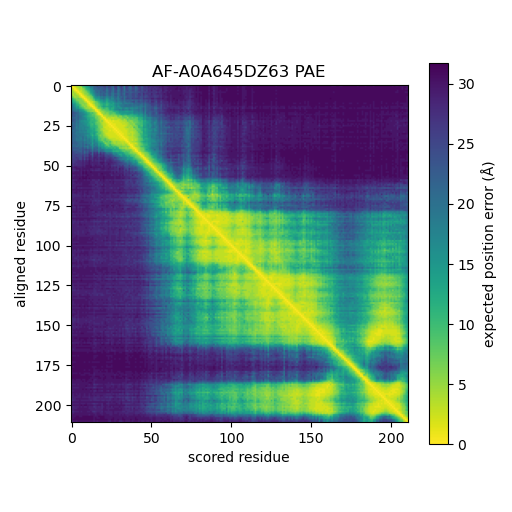86 ? -15.651 -1.066 21.141 1.00 89.06 86 ILE A O 1
ATOM 691 N N . CYS A 1 87 ? -15.367 1.099 20.653 1.00 88.69 87 CYS A N 1
ATOM 692 C CA . CYS A 1 87 ? -16.365 1.570 21.599 1.00 88.69 87 CYS A CA 1
ATOM 693 C C . CYS A 1 87 ? -17.769 1.494 20.982 1.00 88.69 87 CYS A C 1
ATOM 695 O O . CYS A 1 87 ? -18.029 2.145 19.970 1.00 88.69 87 CYS A O 1
ATOM 697 N N . THR A 1 88 ? -18.687 0.766 21.621 1.00 85.12 88 THR A N 1
ATOM 698 C CA . THR A 1 88 ? -20.076 0.560 21.159 1.00 85.12 88 THR A CA 1
ATOM 699 C C . THR A 1 88 ? -20.866 1.862 21.040 1.00 85.12 88 THR A C 1
ATOM 701 O O . THR A 1 88 ? -21.791 1.955 20.241 1.00 85.12 88 THR A O 1
ATOM 704 N N . ARG A 1 89 ? -20.491 2.878 21.825 1.00 81.25 89 ARG A N 1
ATOM 705 C CA . ARG A 1 89 ? -21.206 4.158 21.916 1.00 81.25 89 ARG A CA 1
ATOM 706 C C . ARG A 1 89 ? -20.706 5.208 20.937 1.00 81.25 89 ARG A C 1
ATOM 708 O O . ARG A 1 89 ? -21.512 5.919 20.364 1.00 81.25 89 ARG A O 1
ATOM 715 N N . CYS A 1 90 ? -19.388 5.351 20.792 1.00 82.69 90 CYS A N 1
ATOM 716 C CA . CYS A 1 90 ? -18.800 6.433 19.993 1.00 82.69 90 CYS A CA 1
ATOM 717 C C . CYS A 1 90 ? -17.974 5.959 18.792 1.00 82.69 90 CYS A C 1
ATOM 719 O O . CYS A 1 90 ? -17.417 6.790 18.079 1.00 82.69 90 CYS A O 1
ATOM 721 N N . GLY A 1 91 ? -17.814 4.647 18.599 1.00 83.38 91 GLY A N 1
ATOM 722 C CA . GLY A 1 91 ? -17.011 4.081 17.514 1.00 83.38 91 GLY A CA 1
ATOM 723 C C . GLY A 1 91 ? -15.501 4.313 17.641 1.00 83.38 91 GLY A C 1
ATOM 724 O O . GLY A 1 91 ? -14.758 3.966 16.722 1.00 83.38 91 GLY A O 1
ATOM 725 N N . ALA A 1 92 ? -15.027 4.889 18.757 1.00 84.81 92 ALA A N 1
ATOM 726 C CA . ALA A 1 92 ? -13.599 5.072 19.003 1.00 84.81 92 ALA A CA 1
ATOM 727 C C . ALA A 1 92 ? -12.872 3.728 18.919 1.00 84.81 92 ALA A C 1
ATOM 729 O O . ALA A 1 92 ? -13.407 2.705 19.347 1.00 84.81 92 ALA A O 1
ATOM 730 N N . ARG A 1 93 ? -11.656 3.747 18.375 1.00 88.31 93 ARG A N 1
ATOM 731 C CA . ARG A 1 93 ? -10.801 2.567 18.232 1.00 88.31 93 ARG A CA 1
ATOM 732 C C . ARG A 1 93 ? -9.686 2.613 19.267 1.00 88.31 93 ARG A C 1
ATOM 734 O O . ARG A 1 93 ? -9.202 3.694 19.595 1.00 88.31 93 ARG A O 1
ATOM 741 N N . ARG A 1 94 ? -9.283 1.450 19.768 1.00 85.25 94 ARG A N 1
ATOM 742 C CA . ARG A 1 94 ? -8.110 1.291 20.637 1.00 85.25 94 ARG A CA 1
ATOM 743 C C . ARG A 1 94 ? -7.234 0.151 20.146 1.00 85.25 94 ARG A C 1
ATOM 745 O O . ARG A 1 94 ? -7.752 -0.803 19.579 1.00 85.25 94 ARG A O 1
ATOM 752 N N . ASP A 1 95 ? -5.951 0.205 20.483 1.00 83.88 95 ASP A N 1
ATOM 753 C CA . ASP A 1 95 ? -4.944 -0.775 20.047 1.00 83.88 95 ASP A CA 1
ATOM 754 C C . ASP A 1 95 ? -4.946 -2.087 20.862 1.00 83.88 95 ASP A C 1
ATOM 756 O O . ASP A 1 95 ? -3.985 -2.856 20.850 1.00 83.88 95 ASP A O 1
ATOM 760 N N . LYS A 1 96 ? -5.999 -2.344 21.644 1.00 84.75 96 LYS A N 1
ATOM 761 C CA . LYS A 1 96 ? -6.107 -3.498 22.551 1.00 84.75 96 LYS A CA 1
ATOM 762 C C . LYS A 1 96 ? -7.384 -4.279 22.268 1.00 84.75 96 LYS A C 1
ATOM 764 O O . LYS A 1 96 ? -8.371 -3.707 21.818 1.00 84.75 96 LYS A O 1
ATOM 769 N N . GLU A 1 97 ? -7.361 -5.574 22.591 1.00 88.06 97 GLU A N 1
ATOM 770 C CA . GLU A 1 97 ? -8.513 -6.486 22.456 1.00 88.06 97 GLU A CA 1
ATOM 771 C C . GLU A 1 97 ? -9.079 -6.540 21.028 1.00 88.06 97 GLU A C 1
ATOM 773 O O . GLU A 1 97 ? -10.287 -6.536 20.792 1.00 88.06 97 GLU A O 1
ATOM 778 N N . HIS A 1 98 ? -8.176 -6.583 20.053 1.00 86.88 98 HIS A N 1
ATOM 779 C CA . HIS A 1 98 ? -8.537 -6.871 18.675 1.00 86.88 98 HIS A CA 1
ATOM 780 C C . HIS A 1 98 ? -8.872 -8.355 18.505 1.00 86.88 98 HIS A C 1
ATOM 782 O O . HIS A 1 98 ? -8.119 -9.229 18.935 1.00 86.88 98 HIS A O 1
ATOM 788 N N . ASP A 1 99 ? -9.980 -8.615 17.821 1.00 88.38 99 ASP A N 1
ATOM 789 C CA . ASP A 1 99 ? -10.376 -9.938 17.345 1.00 88.38 99 ASP A CA 1
ATOM 790 C C . ASP A 1 99 ? -9.812 -10.141 15.932 1.00 88.38 99 ASP A C 1
ATOM 792 O O . ASP A 1 99 ? -10.301 -9.536 14.971 1.00 88.38 99 ASP A O 1
ATOM 796 N N . TRP A 1 100 ? -8.703 -10.875 15.830 1.00 86.06 100 TRP A N 1
ATOM 797 C CA . TRP A 1 100 ? -7.920 -11.022 14.601 1.00 86.06 100 TRP A CA 1
ATOM 798 C C . TRP A 1 100 ? -8.357 -12.243 13.790 1.00 86.06 100 TRP A C 1
ATOM 800 O O . TRP A 1 100 ? -8.357 -13.362 14.293 1.00 86.06 100 TRP A O 1
ATOM 810 N N . ASP A 1 101 ? -8.624 -12.030 12.506 1.00 83.88 101 ASP A N 1
ATOM 811 C CA . ASP A 1 101 ? -8.746 -13.072 11.491 1.00 83.88 101 ASP A CA 1
ATOM 812 C C . ASP A 1 101 ? -7.524 -12.997 10.582 1.00 83.88 101 ASP A C 1
ATOM 814 O O . ASP A 1 101 ? -7.434 -12.138 9.704 1.00 83.88 101 ASP A O 1
ATOM 818 N N . GLY A 1 102 ? -6.511 -13.809 10.881 1.0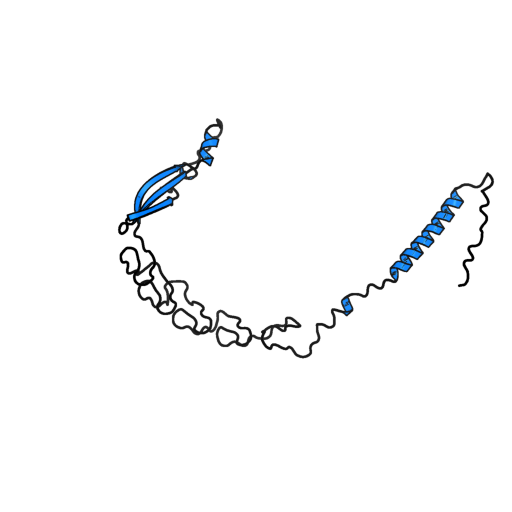0 83.88 102 GLY A N 1
ATOM 819 C CA . GLY A 1 102 ? -5.197 -13.689 10.253 1.00 83.88 102 GLY A CA 1
ATOM 820 C C . GLY A 1 102 ? -4.570 -12.311 10.496 1.00 83.88 102 GLY A C 1
ATOM 821 O O . GLY A 1 102 ? -4.185 -11.976 11.619 1.00 83.88 102 GLY A O 1
ATOM 822 N N . CYS A 1 103 ? -4.461 -11.514 9.434 1.00 85.69 103 CYS A N 1
ATOM 823 C CA . CYS A 1 103 ? -3.802 -10.210 9.440 1.00 85.69 103 CYS A CA 1
ATOM 824 C C . CYS A 1 103 ? -4.759 -9.013 9.564 1.00 85.69 103 CYS A C 1
ATOM 826 O O . CYS A 1 103 ? -4.271 -7.884 9.629 1.00 85.69 103 CYS A O 1
ATOM 828 N N . ILE A 1 104 ? -6.083 -9.219 9.629 1.00 87.69 104 ILE A N 1
ATOM 829 C CA . ILE A 1 104 ? -7.073 -8.140 9.810 1.00 87.69 104 ILE A CA 1
ATOM 830 C C . ILE A 1 104 ? -7.918 -8.344 11.059 1.00 87.69 104 ILE A C 1
ATOM 832 O O . ILE A 1 104 ? -8.245 -9.464 11.437 1.00 87.69 104 ILE A O 1
ATOM 836 N N . CYS A 1 105 ? -8.300 -7.256 11.718 1.00 89.00 105 CYS A N 1
ATOM 837 C CA . CYS A 1 105 ? -9.257 -7.327 12.812 1.00 89.00 105 CYS A CA 1
ATOM 838 C C . CYS A 1 105 ? -10.683 -7.383 12.251 1.00 89.00 105 CYS A C 1
ATOM 840 O O . CYS A 1 105 ? -11.091 -6.454 11.552 1.00 89.00 105 CYS A O 1
ATOM 842 N N . ARG A 1 106 ? -11.472 -8.406 12.612 1.00 87.25 106 ARG A N 1
ATOM 843 C CA . ARG A 1 106 ? -12.873 -8.565 12.160 1.00 87.25 106 ARG A CA 1
ATOM 844 C C . ARG A 1 106 ? -13.766 -7.392 12.552 1.00 87.25 106 ARG A C 1
ATOM 846 O O . ARG A 1 106 ? -14.747 -7.108 11.878 1.00 87.25 106 ARG A O 1
ATOM 853 N N . ARG A 1 107 ? -13.421 -6.720 13.653 1.00 85.44 107 ARG A N 1
ATOM 854 C CA . ARG A 1 107 ? -14.208 -5.622 14.222 1.00 85.44 107 ARG A CA 1
ATOM 855 C C . ARG A 1 107 ? -13.850 -4.278 13.598 1.00 85.44 107 ARG A C 1
ATOM 857 O O . ARG A 1 107 ? -14.729 -3.588 13.099 1.00 85.44 107 ARG A O 1
ATOM 864 N N . CYS A 1 108 ? -12.570 -3.894 13.614 1.00 85.25 108 CYS A N 1
ATOM 865 C CA . CYS A 1 108 ? -12.142 -2.558 13.170 1.00 85.25 108 CYS A CA 1
ATOM 866 C C . CYS A 1 108 ? -11.469 -2.506 11.794 1.00 85.25 108 CYS A C 1
ATOM 868 O O . CYS A 1 108 ? -11.183 -1.408 11.310 1.00 85.25 108 CYS A O 1
ATOM 870 N N . GLY A 1 109 ? -11.188 -3.655 11.173 1.00 83.75 109 GLY A N 1
ATOM 871 C CA . GLY A 1 109 ? -10.489 -3.747 9.889 1.00 83.75 109 GLY A CA 1
ATOM 872 C C . GLY A 1 109 ? -9.014 -3.338 9.941 1.00 83.75 109 GLY A C 1
ATOM 873 O O . GLY A 1 109 ? -8.372 -3.226 8.899 1.00 83.75 109 GLY A O 1
ATOM 874 N N . GLN A 1 110 ? -8.463 -3.086 11.133 1.00 84.56 110 GLN A N 1
ATOM 875 C CA . GLN A 1 110 ? -7.049 -2.754 11.292 1.00 84.56 110 GLN A CA 1
ATOM 876 C C . GLN A 1 110 ? -6.186 -3.927 10.843 1.00 84.56 110 GLN A C 1
ATOM 878 O O . GLN A 1 110 ? -6.590 -5.077 11.003 1.00 84.56 110 GLN A O 1
ATOM 883 N N . ARG A 1 111 ? -5.014 -3.636 10.277 1.00 84.06 111 ARG A N 1
ATOM 884 C CA . ARG A 1 111 ? -4.028 -4.657 9.920 1.00 84.06 111 ARG A CA 1
ATOM 885 C C . ARG A 1 111 ? -3.116 -4.902 11.118 1.00 84.06 111 ARG A C 1
ATOM 887 O O . ARG A 1 111 ? -2.660 -3.942 11.732 1.00 84.06 111 ARG A O 1
ATOM 894 N N . LYS A 1 112 ? -2.895 -6.170 11.461 1.00 80.62 112 LYS A N 1
ATOM 895 C CA . LYS A 1 112 ? -2.042 -6.573 12.590 1.00 80.62 112 LYS A CA 1
ATOM 896 C C . LYS A 1 112 ? -0.561 -6.416 12.265 1.00 80.62 112 LYS A C 1
ATOM 898 O O . LYS A 1 112 ? 0.204 -5.943 13.094 1.00 80.62 112 LYS A O 1
ATOM 903 N N . PHE A 1 113 ? -0.199 -6.831 11.058 1.00 78.00 113 PHE A N 1
ATOM 904 C CA . PHE A 1 113 ? 1.165 -6.868 10.557 1.00 78.00 113 PHE A CA 1
ATOM 905 C C . PHE A 1 113 ? 1.259 -5.955 9.337 1.00 78.00 113 PHE A C 1
ATOM 907 O O . PHE A 1 113 ? 0.401 -6.009 8.445 1.00 78.00 113 PHE A O 1
ATOM 914 N N . SER A 1 114 ? 2.258 -5.077 9.335 1.00 70.00 114 SER A N 1
ATOM 915 C CA . SER A 1 114 ? 2.574 -4.196 8.202 1.00 70.00 114 SER A CA 1
ATOM 916 C C . SER A 1 114 ? 3.466 -4.877 7.167 1.00 70.00 114 SER A C 1
ATOM 918 O O . SER A 1 114 ? 3.505 -4.460 6.015 1.00 70.00 114 SER A O 1
ATOM 920 N N . ASP A 1 115 ? 4.180 -5.902 7.600 1.00 71.19 115 ASP A N 1
ATOM 921 C CA . ASP A 1 115 ? 5.167 -6.691 6.886 1.00 71.19 115 ASP A CA 1
ATOM 922 C C . ASP A 1 115 ? 4.593 -8.046 6.443 1.00 71.19 115 ASP A C 1
ATOM 924 O O . ASP A 1 115 ? 3.412 -8.330 6.633 1.00 71.19 115 ASP A O 1
ATOM 928 N N . ASP A 1 116 ? 5.423 -8.879 5.810 1.00 70.12 116 ASP A N 1
ATOM 929 C CA . ASP A 1 116 ? 5.019 -10.188 5.279 1.00 70.12 116 ASP A CA 1
ATOM 930 C C . ASP A 1 116 ? 4.591 -11.189 6.374 1.00 70.12 116 ASP A C 1
ATOM 932 O O . ASP A 1 116 ? 3.966 -12.210 6.060 1.00 70.12 116 ASP A O 1
ATOM 936 N N . GLU A 1 117 ? 4.922 -10.916 7.640 1.00 75.25 117 GLU A N 1
ATOM 937 C CA . GLU A 1 117 ? 4.640 -11.787 8.778 1.00 75.25 117 GLU A CA 1
ATOM 938 C C . GLU A 1 117 ? 3.135 -11.914 9.052 1.00 75.25 117 GLU A C 1
ATOM 940 O O . GLU A 1 117 ? 2.367 -10.958 9.014 1.00 75.25 117 GLU A O 1
ATOM 945 N N . GLY A 1 118 ? 2.676 -13.140 9.313 1.00 74.88 118 GLY A N 1
ATOM 946 C CA . GLY A 1 118 ? 1.283 -13.411 9.687 1.00 74.88 118 GLY A CA 1
ATOM 947 C C . GLY A 1 118 ? 0.233 -13.201 8.587 1.00 74.88 118 GLY A C 1
ATOM 948 O O . GLY A 1 118 ? -0.961 -13.358 8.853 1.00 74.88 118 GLY A O 1
ATOM 949 N N . HIS A 1 119 ? 0.642 -12.893 7.355 1.00 82.12 119 HIS A N 1
ATOM 950 C CA . HIS A 1 119 ? -0.232 -12.919 6.182 1.00 82.12 119 HIS A CA 1
ATOM 951 C C . HIS A 1 119 ? -0.245 -14.311 5.545 1.00 82.12 119 HIS A C 1
ATOM 953 O O . HIS A 1 119 ? 0.789 -14.958 5.381 1.00 82.12 119 HIS A O 1
ATOM 959 N N . VAL A 1 120 ? -1.431 -14.762 5.136 1.00 86.12 120 VAL A N 1
ATOM 960 C CA . VAL A 1 120 ? -1.584 -15.973 4.320 1.00 86.12 120 VAL A CA 1
ATOM 961 C C . VAL A 1 120 ? -1.516 -15.556 2.856 1.00 86.12 120 VAL A C 1
ATOM 963 O O . VAL A 1 120 ? -2.436 -14.916 2.343 1.00 86.12 120 VAL A O 1
ATOM 966 N N . TRP A 1 121 ? -0.394 -15.852 2.205 1.00 86.69 121 TRP A N 1
ATOM 967 C CA . TRP A 1 121 ? -0.102 -15.411 0.843 1.00 86.69 121 TRP A CA 1
ATOM 968 C C . TRP A 1 121 ? -0.463 -16.474 -0.187 1.00 86.69 121 TRP A C 1
ATOM 970 O O . TRP A 1 121 ? 0.022 -17.600 -0.113 1.00 86.69 121 TRP A O 1
ATOM 980 N N . ASP A 1 122 ? -1.219 -16.076 -1.205 1.00 87.31 122 ASP A N 1
ATOM 981 C CA . ASP A 1 122 ? -1.350 -16.820 -2.451 1.00 87.31 122 ASP A CA 1
ATOM 982 C C . ASP A 1 122 ? -0.579 -16.066 -3.546 1.00 87.31 122 ASP A C 1
ATOM 984 O O . ASP A 1 122 ? -1.114 -15.271 -4.325 1.00 87.31 122 ASP A O 1
ATOM 988 N N . GLY A 1 123 ? 0.732 -16.314 -3.618 1.00 87.50 123 GLY A N 1
ATOM 989 C CA . GLY A 1 123 ? 1.640 -15.639 -4.553 1.00 87.50 123 GLY A CA 1
ATOM 990 C C . GLY A 1 123 ? 1.979 -14.231 -4.071 1.00 87.50 123 GLY A C 1
ATOM 991 O O . GLY A 1 123 ? 2.609 -14.079 -3.020 1.00 87.50 123 GLY A O 1
ATOM 992 N N . CYS A 1 124 ? 1.557 -13.213 -4.824 1.00 89.38 124 CYS A N 1
ATOM 993 C CA . CYS A 1 124 ? 1.775 -11.801 -4.500 1.00 89.38 124 CYS A CA 1
ATOM 994 C C . CYS A 1 124 ? 0.591 -11.136 -3.779 1.00 89.38 124 CYS A C 1
ATOM 996 O O . CYS A 1 124 ? 0.653 -9.937 -3.522 1.00 89.38 124 CYS A O 1
ATOM 998 N N . VAL A 1 125 ? -0.501 -11.864 -3.500 1.00 88.94 125 VAL A N 1
ATOM 999 C CA . VAL A 1 125 ? -1.707 -11.321 -2.849 1.00 88.94 125 VAL A CA 1
ATOM 1000 C C . VAL A 1 125 ? -2.027 -12.105 -1.579 1.00 88.94 125 VAL A C 1
ATOM 1002 O O . VAL A 1 125 ? -1.987 -13.334 -1.573 1.00 88.94 125 VAL A O 1
ATOM 1005 N N . CYS A 1 126 ? -2.345 -11.406 -0.492 1.00 89.19 126 CYS A N 1
ATOM 1006 C CA . CYS A 1 126 ? -2.827 -12.040 0.730 1.00 89.19 126 CYS A CA 1
ATOM 1007 C C . CYS A 1 126 ? -4.308 -12.415 0.586 1.00 89.19 126 CYS A C 1
ATOM 1009 O O . CYS A 1 126 ? -5.137 -11.553 0.293 1.00 89.19 126 CYS A O 1
ATOM 1011 N N . THR A 1 127 ? -4.657 -13.674 0.856 1.00 87.44 127 THR A N 1
ATOM 1012 C CA . THR A 1 127 ? -6.035 -14.189 0.735 1.00 87.44 127 THR A CA 1
ATOM 1013 C C . THR A 1 127 ? -6.997 -13.589 1.758 1.00 87.44 127 THR A C 1
ATOM 1015 O O . THR A 1 127 ? -8.201 -13.551 1.527 1.00 87.44 127 THR A O 1
ATOM 1018 N N . VAL A 1 128 ? -6.465 -13.098 2.878 1.00 84.62 128 VAL A N 1
ATOM 1019 C CA . VAL A 1 128 ? -7.249 -12.581 4.003 1.00 84.62 128 VAL A CA 1
ATOM 1020 C C . VAL A 1 128 ? -7.492 -11.075 3.883 1.00 84.62 128 VAL A C 1
ATOM 1022 O O . VAL A 1 128 ? -8.604 -10.608 4.110 1.00 84.62 128 VAL A O 1
ATOM 1025 N N . CYS A 1 129 ? -6.470 -10.293 3.516 1.00 83.56 129 CYS A N 1
ATOM 1026 C CA . CYS A 1 129 ? -6.557 -8.824 3.515 1.00 83.56 129 CYS A CA 1
ATOM 1027 C C . CYS A 1 129 ? -6.363 -8.156 2.150 1.00 83.56 129 CYS A C 1
ATOM 1029 O O . CYS A 1 129 ? -6.371 -6.922 2.068 1.00 83.56 129 CYS A O 1
ATOM 1031 N N . GLY A 1 130 ? -6.094 -8.936 1.100 1.00 84.31 130 GLY A N 1
ATOM 1032 C CA . GLY A 1 130 ? -5.815 -8.424 -0.241 1.00 84.31 130 GLY A CA 1
ATOM 1033 C C . GLY A 1 130 ? -4.547 -7.571 -0.348 1.00 84.31 130 GLY A C 1
ATOM 1034 O O . GLY A 1 130 ? -4.368 -6.893 -1.360 1.00 84.31 130 GLY A O 1
ATOM 1035 N N . ALA A 1 131 ? -3.679 -7.560 0.677 1.00 84.62 131 ALA A N 1
ATOM 1036 C CA . ALA A 1 131 ? -2.376 -6.901 0.590 1.00 84.62 131 ALA A CA 1
ATOM 1037 C C . ALA A 1 131 ? -1.598 -7.454 -0.601 1.00 84.62 131 ALA A C 1
ATOM 1039 O O . ALA A 1 131 ? -1.728 -8.633 -0.932 1.00 84.62 131 ALA A O 1
ATOM 1040 N N . ARG A 1 132 ? -0.800 -6.593 -1.227 1.00 87.06 132 ARG A N 1
ATOM 1041 C CA . ARG A 1 132 ? 0.103 -6.960 -2.313 1.00 87.06 132 ARG A CA 1
ATOM 1042 C C . ARG A 1 132 ? 1.537 -6.847 -1.819 1.00 87.06 132 ARG A C 1
ATOM 1044 O O . ARG A 1 132 ? 1.823 -5.957 -1.024 1.00 87.06 132 ARG A O 1
ATOM 1051 N N . ARG A 1 133 ? 2.403 -7.729 -2.303 1.00 86.00 133 ARG A N 1
ATOM 1052 C CA . ARG A 1 133 ? 3.848 -7.698 -2.052 1.00 86.00 133 ARG A CA 1
ATOM 1053 C C . ARG A 1 133 ? 4.607 -7.869 -3.359 1.00 86.00 133 ARG A C 1
ATOM 1055 O O . ARG A 1 133 ? 4.075 -8.494 -4.272 1.00 86.00 133 ARG A O 1
ATOM 1062 N N . ASP A 1 134 ? 5.854 -7.411 -3.393 1.00 83.12 134 ASP A N 1
ATOM 1063 C CA . ASP A 1 134 ? 6.708 -7.427 -4.594 1.00 83.12 134 ASP A CA 1
ATOM 1064 C C . ASP A 1 134 ? 7.286 -8.818 -4.927 1.00 83.12 134 ASP A C 1
ATOM 1066 O O . ASP A 1 134 ? 8.042 -8.994 -5.880 1.00 83.12 134 ASP A O 1
ATOM 1070 N N . LYS A 1 135 ? 6.954 -9.840 -4.127 1.00 84.62 135 LYS A N 1
ATOM 1071 C CA . LYS A 1 135 ? 7.451 -11.216 -4.260 1.00 84.62 135 LYS A CA 1
ATOM 1072 C C . LYS A 1 135 ? 6.336 -12.179 -4.657 1.00 84.62 135 LYS A C 1
ATOM 1074 O O . LYS A 1 135 ? 5.177 -12.013 -4.282 1.00 84.62 135 LYS A O 1
ATOM 1079 N N . GLY A 1 136 ? 6.708 -13.257 -5.349 1.00 83.88 136 GLY A N 1
ATOM 1080 C CA . GLY A 1 136 ? 5.772 -14.325 -5.719 1.00 83.88 136 GLY A CA 1
ATOM 1081 C C . GLY A 1 136 ? 4.777 -13.920 -6.809 1.00 83.88 136 GLY A C 1
ATOM 1082 O O . GLY A 1 136 ? 3.656 -14.430 -6.838 1.00 83.88 136 GLY A O 1
ATOM 1083 N N . HIS A 1 137 ? 5.163 -12.984 -7.679 1.00 86.56 137 HIS A N 1
ATOM 1084 C CA . HIS A 1 137 ? 4.395 -12.659 -8.873 1.00 86.56 137 HIS A CA 1
ATOM 1085 C C . HIS A 1 137 ? 4.523 -13.782 -9.906 1.00 86.56 137 HIS A C 1
ATOM 1087 O O . HIS A 1 137 ? 5.623 -14.122 -10.328 1.00 86.56 137 HIS A O 1
ATOM 1093 N N . ASP A 1 138 ? 3.385 -14.322 -10.332 1.00 88.94 138 ASP A N 1
ATOM 1094 C CA . ASP A 1 138 ? 3.282 -15.172 -11.520 1.00 88.94 138 ASP A CA 1
ATOM 1095 C C . ASP A 1 138 ? 3.021 -14.260 -12.727 1.00 88.94 138 ASP A C 1
ATOM 1097 O O . ASP A 1 138 ? 1.915 -13.721 -12.864 1.00 88.94 138 ASP A O 1
ATOM 1101 N N . VAL A 1 139 ? 4.072 -13.966 -13.498 1.00 89.19 139 VAL A N 1
ATOM 1102 C CA . VAL A 1 139 ? 4.085 -12.926 -14.539 1.00 89.19 139 VAL A CA 1
ATOM 1103 C C . VAL A 1 139 ? 4.016 -13.554 -15.925 1.00 89.19 139 VAL A C 1
ATOM 1105 O O . VAL A 1 139 ? 4.826 -14.405 -16.273 1.00 89.19 139 VAL A O 1
ATOM 1108 N N . GLU A 1 140 ? 3.092 -13.062 -16.745 1.00 86.44 140 GLU A N 1
ATOM 1109 C CA . GLU A 1 140 ? 2.995 -13.373 -18.168 1.00 86.44 140 GLU A CA 1
ATOM 1110 C C . GLU A 1 140 ? 2.839 -12.064 -18.949 1.00 86.44 140 GLU A C 1
ATOM 1112 O O . GLU A 1 140 ? 2.039 -11.207 -18.575 1.00 86.44 140 GLU A O 1
ATOM 1117 N N . ASN A 1 141 ? 3.617 -11.872 -20.019 1.00 87.56 141 ASN A N 1
ATOM 1118 C CA . ASN A 1 141 ? 3.603 -10.643 -20.828 1.00 87.56 141 ASN A CA 1
ATOM 1119 C C . ASN A 1 141 ? 3.736 -9.345 -19.999 1.00 87.56 141 ASN A C 1
ATOM 1121 O O . ASN A 1 141 ? 3.028 -8.366 -20.234 1.00 87.56 141 ASN A O 1
ATOM 1125 N N . CYS A 1 142 ? 4.640 -9.341 -19.012 1.00 88.44 142 CYS A N 1
ATOM 1126 C CA . CYS A 1 142 ? 4.852 -8.244 -18.054 1.00 88.44 142 CYS A CA 1
ATOM 1127 C C . CYS A 1 142 ? 3.650 -7.921 -17.156 1.00 88.44 142 CYS A C 1
ATOM 1129 O O . CYS A 1 142 ? 3.631 -6.863 -16.531 1.00 88.44 142 CYS A O 1
ATOM 1131 N N . ILE A 1 143 ? 2.640 -8.787 -17.080 1.00 89.12 143 ILE A N 1
ATOM 1132 C CA . ILE A 1 143 ? 1.460 -8.600 -16.238 1.00 89.12 143 ILE A CA 1
ATOM 1133 C C . ILE A 1 143 ? 1.364 -9.782 -15.280 1.00 89.12 143 ILE A C 1
ATOM 1135 O O . ILE A 1 143 ? 1.385 -10.944 -15.680 1.00 89.12 143 ILE A O 1
ATOM 1139 N N . CYS A 1 144 ? 1.251 -9.501 -13.986 1.00 89.62 144 CYS A N 1
ATOM 1140 C CA . CYS A 1 144 ? 1.024 -10.557 -13.014 1.00 89.62 144 CYS A CA 1
ATOM 1141 C C . CYS A 1 144 ? -0.419 -11.068 -13.112 1.00 89.62 144 CYS A C 1
ATOM 1143 O O . CYS A 1 144 ? -1.358 -10.303 -12.889 1.00 89.62 144 CYS A O 1
ATOM 1145 N N . ARG A 1 145 ? -0.612 -12.371 -13.352 1.00 89.12 145 ARG A N 1
ATOM 1146 C CA . ARG A 1 145 ? -1.947 -12.992 -13.469 1.00 89.12 145 ARG A CA 1
ATOM 1147 C C . ARG A 1 145 ? -2.794 -12.858 -12.200 1.00 89.12 145 ARG A C 1
ATOM 1149 O O . ARG A 1 145 ? -4.017 -12.897 -12.270 1.00 89.12 145 ARG A O 1
ATOM 1156 N N . ARG A 1 146 ? -2.149 -12.701 -11.039 1.00 86.31 146 ARG A N 1
ATOM 1157 C CA . ARG A 1 146 ? -2.822 -12.643 -9.730 1.00 86.31 146 ARG A CA 1
ATOM 1158 C C . ARG A 1 146 ? -3.215 -11.230 -9.317 1.00 86.31 146 ARG A C 1
ATOM 1160 O O . ARG A 1 146 ? -4.337 -11.017 -8.876 1.00 86.31 146 ARG A O 1
ATOM 1167 N N . CYS A 1 147 ? -2.311 -10.256 -9.440 1.00 87.06 147 CYS A N 1
ATOM 1168 C CA . CYS A 1 147 ? -2.595 -8.876 -9.024 1.00 87.06 147 CYS A CA 1
ATOM 1169 C C . CYS A 1 147 ? -2.951 -7.930 -10.182 1.00 87.06 147 CYS A C 1
ATOM 1171 O O . CYS A 1 147 ? -3.379 -6.800 -9.929 1.00 87.06 147 CYS A O 1
ATOM 1173 N N . GLY A 1 148 ? -2.754 -8.347 -11.435 1.00 85.50 148 GLY A N 1
ATOM 1174 C CA . GLY A 1 148 ? -2.910 -7.504 -12.625 1.00 85.50 148 GLY A CA 1
ATOM 1175 C C . GLY A 1 148 ? -1.881 -6.372 -12.723 1.00 85.50 148 GLY A C 1
ATOM 1176 O O . GLY A 1 148 ? -1.992 -5.517 -13.596 1.00 85.50 148 GLY A O 1
ATOM 1177 N N . GLY A 1 149 ? -0.906 -6.327 -11.810 1.00 86.00 149 GLY A N 1
ATOM 1178 C CA . GLY A 1 149 ? 0.153 -5.326 -11.808 1.00 86.00 149 GLY A CA 1
ATOM 1179 C C . GLY A 1 149 ? 1.138 -5.568 -12.944 1.00 86.00 149 GLY A C 1
ATOM 1180 O O . GLY A 1 149 ? 1.442 -6.719 -13.265 1.00 86.00 149 GLY A O 1
ATOM 1181 N N . ALA A 1 150 ? 1.637 -4.481 -13.531 1.00 88.69 150 ALA A N 1
ATOM 1182 C CA . ALA A 1 150 ? 2.722 -4.553 -14.494 1.00 88.69 150 ALA A CA 1
ATOM 1183 C C . ALA A 1 150 ? 4.035 -4.827 -13.751 1.00 88.69 150 ALA A C 1
ATOM 1185 O O . ALA A 1 150 ? 4.454 -4.024 -12.919 1.00 88.69 150 ALA A O 1
ATOM 1186 N N . VAL A 1 151 ? 4.663 -5.961 -14.043 1.00 89.31 151 VAL A N 1
ATOM 1187 C CA . VAL A 1 151 ? 5.966 -6.345 -13.500 1.00 89.31 151 VAL A CA 1
ATOM 1188 C C . VAL A 1 151 ? 6.938 -6.373 -14.664 1.00 89.31 151 VAL A C 1
ATOM 1190 O O . VAL A 1 151 ? 6.765 -7.137 -15.613 1.00 89.31 151 VAL A O 1
ATOM 1193 N N . HIS A 1 152 ? 7.934 -5.500 -14.599 1.00 88.62 152 HIS A N 1
ATOM 1194 C CA . HIS A 1 152 ? 8.939 -5.350 -15.635 1.00 88.62 152 HIS A CA 1
ATOM 1195 C C . HIS A 1 152 ? 10.295 -5.783 -15.093 1.00 88.62 152 HIS A C 1
ATOM 1197 O O . HIS A 1 152 ? 10.750 -5.277 -14.070 1.00 88.62 152 HIS A O 1
ATOM 1203 N N . GLU A 1 153 ? 10.938 -6.694 -15.812 1.00 90.06 153 GLU A N 1
ATOM 1204 C CA . GLU A 1 153 ? 12.358 -6.975 -15.652 1.00 90.06 153 GLU A CA 1
ATOM 1205 C C . GLU A 1 153 ? 13.129 -5.988 -16.532 1.00 90.06 153 GLU A C 1
ATOM 1207 O O . GLU A 1 153 ? 13.032 -6.030 -17.762 1.00 90.06 153 GLU A O 1
ATOM 1212 N N . TRP A 1 154 ? 13.795 -5.032 -15.887 1.00 91.81 154 TRP A N 1
ATOM 1213 C CA . TRP A 1 154 ? 14.497 -3.924 -16.529 1.00 91.81 154 TRP A CA 1
ATOM 1214 C C . TRP A 1 154 ? 15.980 -4.248 -16.677 1.00 91.81 154 TRP A C 1
ATOM 1216 O O . TRP A 1 154 ? 16.628 -4.620 -15.704 1.00 91.81 154 TRP A O 1
ATOM 1226 N N . GLN A 1 155 ? 16.518 -4.056 -17.877 1.00 94.69 155 GLN A N 1
ATOM 1227 C CA . GLN A 1 155 ? 17.940 -4.187 -18.169 1.00 94.69 155 GLN A CA 1
ATOM 1228 C C . GLN A 1 155 ? 18.497 -2.836 -18.624 1.00 94.69 155 GLN A C 1
ATOM 1230 O O . GLN A 1 155 ? 17.878 -2.167 -19.454 1.00 94.69 155 GLN A O 1
ATOM 1235 N N . GLU A 1 156 ? 19.657 -2.436 -18.097 1.00 94.25 156 GLU A N 1
ATOM 1236 C CA . GLU A 1 156 ? 20.373 -1.241 -18.558 1.00 94.25 156 GLU A CA 1
ATOM 1237 C C . GLU A 1 156 ? 20.768 -1.399 -20.031 1.00 94.25 156 GLU A C 1
ATOM 1239 O O . GLU A 1 156 ? 21.387 -2.391 -20.424 1.00 94.25 156 GLU A O 1
ATOM 1244 N N . VAL A 1 157 ? 20.399 -0.416 -20.851 1.00 95.38 157 VAL A N 1
ATOM 1245 C CA . VAL A 1 157 ? 20.738 -0.362 -22.284 1.00 95.38 157 VAL A CA 1
ATOM 1246 C C . VAL A 1 157 ? 21.544 0.877 -22.660 1.00 95.38 157 VAL A C 1
ATOM 1248 O O . VAL A 1 157 ? 22.122 0.916 -23.744 1.00 95.38 157 VAL A O 1
ATOM 1251 N N . GLY A 1 158 ? 21.619 1.876 -21.780 1.00 93.31 158 GLY A N 1
ATOM 1252 C CA . GLY A 1 158 ? 22.437 3.064 -21.992 1.00 93.31 158 GLY A CA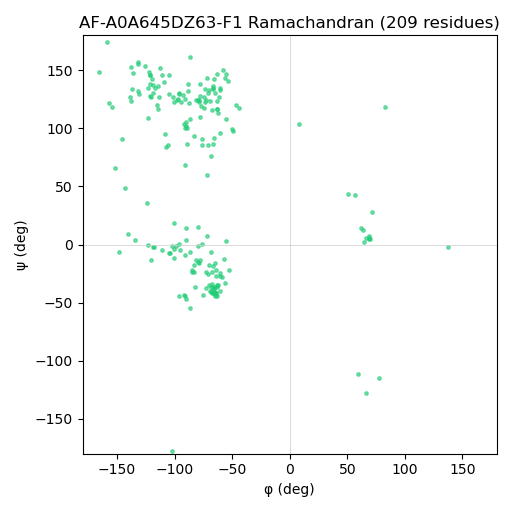 1
ATOM 1253 C C . GLY A 1 158 ? 22.617 3.867 -20.713 1.00 93.31 158 GLY A C 1
ATOM 1254 O O . GLY A 1 158 ? 21.729 3.890 -19.865 1.00 93.31 158 GLY A O 1
ATOM 1255 N N . ARG A 1 159 ? 23.764 4.532 -20.590 1.00 92.81 159 ARG A N 1
ATOM 1256 C CA . ARG A 1 159 ? 24.096 5.433 -19.486 1.00 92.81 159 ARG A CA 1
ATOM 1257 C C . ARG A 1 159 ? 24.808 6.650 -20.052 1.00 92.81 159 ARG A C 1
ATOM 1259 O O . ARG A 1 159 ? 25.789 6.499 -20.778 1.00 92.81 159 ARG A O 1
ATOM 1266 N N . GLU A 1 160 ? 24.310 7.831 -19.724 1.00 90.75 160 GLU A N 1
ATOM 1267 C CA . GLU A 1 160 ? 24.876 9.103 -20.160 1.00 90.75 160 GLU A CA 1
ATOM 1268 C C . GLU A 1 160 ? 25.036 10.033 -18.959 1.00 90.75 160 GLU A C 1
ATOM 1270 O O . GLU A 1 160 ? 24.090 10.226 -18.200 1.00 90.75 160 GLU A O 1
ATOM 1275 N N . PHE A 1 161 ? 26.220 10.618 -18.791 1.00 86.50 161 PHE A N 1
ATOM 1276 C CA . PHE A 1 161 ? 26.462 11.603 -17.741 1.00 86.50 161 PHE A CA 1
ATOM 1277 C C . PHE A 1 161 ? 25.897 12.964 -18.161 1.00 86.50 161 PHE A C 1
ATOM 1279 O O . PHE A 1 161 ? 26.261 13.498 -19.211 1.00 86.50 161 PHE A O 1
ATOM 1286 N N . VAL A 1 162 ? 25.025 13.536 -17.333 1.00 83.88 162 VAL A N 1
ATOM 1287 C CA . VAL A 1 162 ? 24.391 14.835 -17.569 1.00 83.88 162 VAL A CA 1
ATOM 1288 C C . VAL A 1 162 ? 24.854 15.816 -16.499 1.00 83.88 162 VAL A C 1
ATOM 1290 O O . VAL A 1 162 ? 24.614 15.616 -15.311 1.00 83.88 162 VAL A O 1
ATOM 1293 N N . MET A 1 163 ? 25.492 16.901 -16.933 1.00 77.88 163 MET A N 1
ATOM 1294 C CA . MET A 1 163 ? 25.929 17.981 -16.046 1.00 77.88 163 MET A CA 1
ATOM 1295 C C . MET A 1 163 ? 24.749 18.890 -15.674 1.00 77.88 163 MET A C 1
ATOM 1297 O O . MET A 1 163 ? 23.957 19.264 -16.548 1.00 77.88 163 MET A O 1
ATOM 1301 N N . ASP A 1 164 ? 24.652 19.296 -14.407 1.00 73.19 164 ASP A N 1
ATOM 1302 C CA . ASP A 1 164 ? 23.671 20.292 -13.983 1.00 73.19 164 ASP A CA 1
ATOM 1303 C C . ASP A 1 164 ? 24.039 21.669 -14.560 1.00 73.19 164 ASP A C 1
ATOM 1305 O O . ASP A 1 164 ? 25.137 22.195 -14.361 1.00 73.19 164 ASP A O 1
ATOM 1309 N N . GLN A 1 165 ? 23.113 22.277 -15.303 1.00 64.44 165 GLN A N 1
ATOM 1310 C CA . GLN A 1 165 ? 23.362 23.522 -16.038 1.00 64.44 165 GLN A CA 1
ATOM 1311 C C . GLN A 1 165 ? 23.616 24.721 -15.115 1.00 64.44 165 GLN A C 1
ATOM 1313 O O . GLN A 1 165 ? 24.173 25.726 -15.560 1.00 64.44 165 GLN A O 1
ATOM 1318 N N . VAL A 1 166 ? 23.226 24.624 -13.840 1.00 62.66 166 VAL A N 1
ATOM 1319 C CA . VAL A 1 166 ? 23.436 25.682 -12.843 1.00 62.66 166 VAL A CA 1
ATOM 1320 C C . VAL A 1 166 ? 24.928 25.860 -12.524 1.00 62.66 166 VAL A C 1
ATOM 1322 O O . VAL A 1 166 ? 25.373 26.992 -12.376 1.00 62.66 166 VAL A O 1
ATOM 1325 N N . TYR A 1 167 ? 25.727 24.787 -12.542 1.00 55.59 167 TYR A N 1
ATOM 1326 C CA . TYR A 1 167 ? 27.171 24.846 -12.268 1.00 55.59 167 TYR A CA 1
ATOM 1327 C C . TYR A 1 167 ? 28.027 25.250 -13.478 1.00 55.59 167 TYR A C 1
ATOM 1329 O O . TYR A 1 167 ? 29.168 25.673 -13.316 1.00 55.59 167 TYR A O 1
ATOM 1337 N N . ALA A 1 168 ? 27.495 25.166 -14.701 1.00 52.62 168 ALA A N 1
ATOM 1338 C CA . ALA A 1 168 ? 28.258 25.485 -15.910 1.00 52.62 168 ALA A CA 1
ATOM 1339 C C . ALA A 1 168 ? 28.516 26.995 -16.102 1.00 52.62 168 ALA A C 1
ATOM 1341 O O . ALA A 1 168 ? 29.461 27.365 -16.798 1.00 52.62 168 ALA A O 1
ATOM 1342 N N . ARG A 1 169 ? 27.688 27.876 -15.514 1.00 53.19 169 ARG A N 1
ATOM 1343 C CA . ARG A 1 169 ? 27.826 29.340 -15.657 1.00 53.19 169 ARG A CA 1
ATOM 1344 C C . ARG A 1 169 ? 28.853 29.957 -14.710 1.00 53.19 169 ARG A C 1
ATOM 1346 O O . ARG A 1 169 ? 29.571 30.852 -15.140 1.00 53.19 169 ARG A O 1
ATOM 1353 N N . ASP A 1 170 ? 28.962 29.464 -13.480 1.00 52.47 170 ASP A N 1
ATOM 1354 C CA . ASP A 1 170 ? 29.827 30.077 -12.459 1.00 52.47 170 ASP A CA 1
ATOM 1355 C C . ASP A 1 170 ? 31.319 29.723 -12.640 1.00 52.47 170 ASP A C 1
ATOM 1357 O O . ASP A 1 170 ? 32.194 30.418 -12.130 1.00 52.47 170 ASP A O 1
ATOM 1361 N N . PHE A 1 171 ? 31.632 28.688 -13.432 1.00 51.91 171 PHE A N 1
ATOM 1362 C CA . PHE A 1 171 ? 33.008 28.316 -13.798 1.00 51.91 171 PHE A CA 1
ATOM 1363 C C . PHE A 1 171 ? 33.622 29.174 -14.914 1.00 51.91 171 PHE A C 1
ATOM 1365 O O . PHE A 1 171 ? 34.832 29.127 -15.118 1.00 51.91 171 PHE A O 1
ATOM 1372 N N . ALA A 1 172 ? 32.817 29.939 -15.656 1.00 53.69 172 ALA A N 1
ATOM 1373 C CA . ALA A 1 172 ? 33.312 30.752 -16.767 1.00 53.69 172 ALA A CA 1
ATOM 1374 C C . ALA A 1 172 ? 33.815 32.146 -16.336 1.00 53.69 172 ALA A C 1
ATOM 1376 O O . ALA A 1 172 ? 34.347 32.868 -17.177 1.00 53.69 172 ALA A O 1
ATOM 1377 N N . GLU A 1 173 ? 33.640 32.536 -15.065 1.00 54.44 173 GLU A N 1
ATOM 1378 C CA . GLU A 1 173 ? 33.788 33.936 -14.625 1.00 54.44 173 GLU A CA 1
ATOM 1379 C C . GLU A 1 173 ? 34.614 34.145 -13.335 1.00 54.44 173 GLU A C 1
ATOM 1381 O O . GLU A 1 173 ? 34.734 35.277 -12.873 1.00 54.44 173 GLU A O 1
ATOM 1386 N N . SER A 1 174 ? 35.201 33.095 -12.747 1.00 55.59 174 SER A N 1
ATOM 1387 C CA . SER A 1 174 ? 35.910 33.161 -11.456 1.00 55.59 174 SER A CA 1
ATOM 1388 C C . SER A 1 174 ? 37.360 32.669 -11.596 1.00 55.59 174 SER A C 1
ATOM 1390 O O . SER A 1 174 ? 37.607 31.480 -11.796 1.00 55.59 174 SER A O 1
ATOM 1392 N N . ASP A 1 175 ? 38.320 33.598 -11.508 1.00 59.22 175 ASP A N 1
ATOM 1393 C CA . ASP A 1 175 ? 39.771 33.351 -11.622 1.00 59.22 175 ASP A CA 1
ATOM 1394 C C . ASP A 1 175 ? 40.432 33.040 -10.258 1.00 59.22 175 ASP A C 1
ATOM 1396 O O . ASP A 1 175 ? 41.653 32.891 -10.152 1.00 59.22 175 ASP A O 1
ATOM 1400 N N . ASP A 1 176 ? 39.648 32.950 -9.181 1.00 64.62 176 ASP A N 1
ATOM 1401 C CA . ASP A 1 176 ? 40.164 33.014 -7.818 1.00 64.62 176 ASP A CA 1
ATOM 1402 C C . ASP A 1 176 ? 39.319 32.255 -6.780 1.00 64.62 176 ASP A C 1
ATOM 1404 O O . ASP A 1 176 ? 38.843 32.836 -5.807 1.00 64.62 176 ASP A O 1
ATOM 1408 N N . HIS A 1 177 ? 39.231 30.921 -6.870 1.00 52.22 177 HIS A N 1
ATOM 1409 C CA . HIS A 1 177 ? 39.077 30.112 -5.649 1.00 52.22 177 HIS A CA 1
ATOM 1410 C C . HIS A 1 177 ? 39.521 28.651 -5.785 1.00 52.22 177 HIS A C 1
ATOM 1412 O O . HIS A 1 177 ? 38.988 27.871 -6.569 1.00 52.22 177 HIS A O 1
ATOM 1418 N N . TYR A 1 178 ? 40.474 28.261 -4.935 1.00 52.91 178 TYR A N 1
ATOM 1419 C CA . TYR A 1 178 ? 40.850 26.875 -4.655 1.00 52.91 178 TYR A CA 1
ATOM 1420 C C . TYR A 1 178 ? 39.682 26.172 -3.936 1.00 52.91 178 TYR A C 1
ATOM 1422 O O . TYR A 1 178 ? 39.615 26.130 -2.710 1.00 52.91 178 TYR A O 1
ATOM 1430 N N . GLY A 1 179 ? 38.743 25.635 -4.707 1.00 50.09 179 GLY A N 1
ATOM 1431 C CA . GLY A 1 179 ? 37.674 24.766 -4.232 1.00 50.09 179 GLY A CA 1
ATOM 1432 C C . GLY A 1 179 ? 37.380 23.746 -5.315 1.00 50.09 179 GLY A C 1
ATOM 1433 O O . GLY A 1 179 ? 36.591 24.011 -6.213 1.00 50.09 179 GLY A O 1
ATOM 1434 N N . TRP A 1 180 ? 38.059 22.601 -5.273 1.00 50.72 180 TRP A N 1
ATOM 1435 C CA . TRP A 1 180 ? 37.758 21.480 -6.157 1.00 50.72 180 TRP A CA 1
ATOM 1436 C C . TRP A 1 180 ? 36.359 20.967 -5.793 1.00 50.72 180 TRP A C 1
ATOM 1438 O O . TRP A 1 180 ? 36.220 20.166 -4.873 1.00 50.72 180 TRP A O 1
ATOM 1448 N N . ALA A 1 181 ? 35.317 21.480 -6.453 1.00 52.06 181 ALA 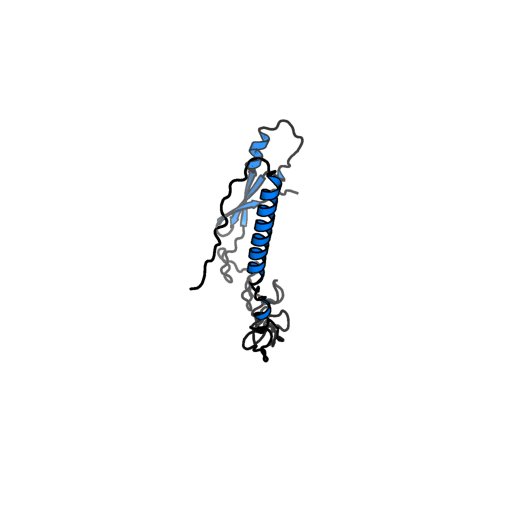A N 1
ATOM 1449 C CA . ALA A 1 181 ? 34.016 20.828 -6.442 1.00 52.06 181 ALA A CA 1
ATOM 1450 C C . ALA A 1 181 ? 34.217 19.465 -7.108 1.00 52.06 181 ALA A C 1
A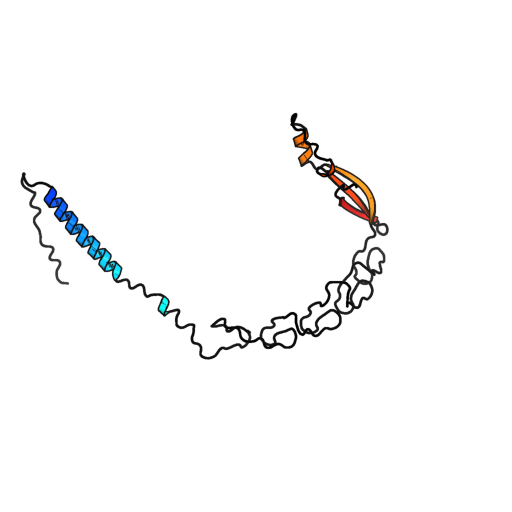TOM 1452 O O . ALA A 1 181 ? 34.650 19.392 -8.262 1.00 52.06 181 ALA A O 1
ATOM 1453 N N . TYR A 1 182 ? 34.009 18.390 -6.352 1.00 53.78 182 TYR A N 1
ATOM 1454 C CA . TYR A 1 182 ? 34.144 17.049 -6.894 1.00 53.78 182 TYR A CA 1
ATOM 1455 C C . TYR A 1 182 ? 33.046 16.843 -7.954 1.00 53.78 182 TYR A C 1
ATOM 1457 O O . TYR A 1 182 ? 31.925 17.323 -7.768 1.00 53.78 182 TYR A O 1
ATOM 1465 N N . PRO A 1 183 ? 33.333 16.146 -9.072 1.00 53.75 183 PRO A N 1
ATOM 1466 C CA . PRO A 1 183 ? 32.355 15.870 -10.132 1.00 53.75 183 PRO A CA 1
ATOM 1467 C C . PRO A 1 183 ? 31.045 15.229 -9.637 1.00 53.75 183 PRO A C 1
ATOM 1469 O O . PRO A 1 183 ? 30.016 15.329 -10.299 1.00 53.75 183 PRO A O 1
ATOM 1472 N N . GLU A 1 184 ? 31.098 14.596 -8.465 1.00 54.00 184 GLU A N 1
ATOM 1473 C CA . GLU A 1 184 ? 29.998 13.934 -7.760 1.00 54.00 184 GLU A CA 1
ATOM 1474 C C . GLU A 1 184 ? 28.873 14.895 -7.323 1.00 54.00 184 GLU A C 1
ATOM 1476 O O . GLU A 1 184 ? 27.738 14.454 -7.153 1.00 54.00 184 GLU A O 1
ATOM 1481 N N . ASP A 1 185 ? 29.155 16.199 -7.200 1.00 58.31 185 ASP A N 1
ATOM 1482 C CA . ASP A 1 185 ? 28.201 17.211 -6.718 1.00 58.31 185 ASP A CA 1
ATOM 1483 C C . ASP A 1 185 ? 27.554 18.044 -7.846 1.00 58.31 185 ASP A C 1
ATOM 1485 O O . ASP A 1 185 ? 26.706 18.899 -7.581 1.00 58.31 185 ASP A O 1
ATOM 1489 N N . VAL A 1 186 ? 27.959 17.832 -9.106 1.00 66.00 186 VAL A N 1
ATOM 1490 C CA . VAL A 1 186 ? 27.644 18.737 -10.235 1.00 66.00 186 VAL A CA 1
ATOM 1491 C C . VAL A 1 186 ? 26.916 18.071 -11.409 1.00 66.00 186 VAL A C 1
ATOM 1493 O O . VAL A 1 186 ? 26.573 18.748 -12.378 1.00 66.00 186 VAL A O 1
ATOM 1496 N N . GLY A 1 187 ? 26.638 16.767 -11.343 1.00 72.75 187 GLY A N 1
ATOM 1497 C CA . GLY A 1 187 ? 25.941 16.038 -12.405 1.00 72.75 187 GLY A CA 1
ATOM 1498 C C . GLY A 1 187 ? 25.280 14.746 -11.929 1.00 72.75 187 GLY A C 1
ATOM 1499 O O . GLY A 1 187 ? 25.409 14.347 -10.775 1.00 72.75 187 GLY A O 1
ATOM 1500 N N . TRP A 1 188 ? 24.530 14.102 -12.821 1.00 83.94 188 TRP A N 1
ATOM 1501 C CA . TRP A 1 188 ? 23.879 12.815 -12.568 1.00 83.94 188 TRP A CA 1
ATOM 1502 C C . TRP A 1 188 ? 24.010 11.890 -13.773 1.00 83.94 188 TRP A C 1
ATOM 1504 O O . TRP A 1 188 ? 24.060 12.337 -14.922 1.00 83.94 188 TRP A O 1
ATOM 1514 N N . ASP A 1 189 ? 23.988 10.586 -13.515 1.00 89.19 189 ASP A N 1
ATOM 1515 C CA . ASP A 1 189 ? 23.883 9.590 -14.570 1.00 89.19 189 AS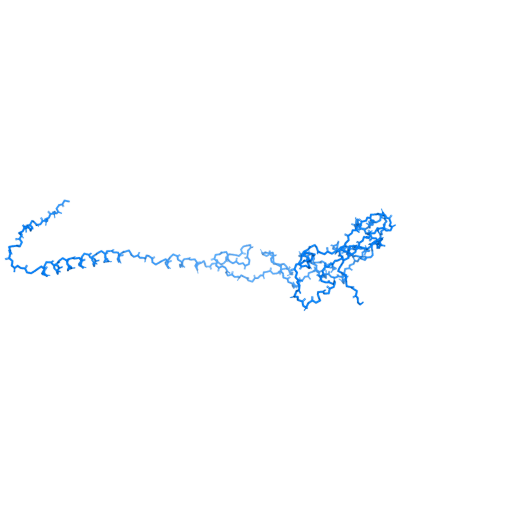P A CA 1
ATOM 1516 C C . ASP A 1 189 ? 22.416 9.475 -15.006 1.00 89.19 189 ASP A C 1
ATOM 1518 O O . ASP A 1 189 ? 21.502 9.242 -14.212 1.00 89.19 189 ASP A O 1
ATOM 1522 N N . SER A 1 190 ? 22.172 9.666 -16.297 1.00 90.94 190 SER A N 1
ATOM 1523 C CA . SER A 1 190 ? 20.912 9.359 -16.964 1.00 90.94 190 SER A CA 1
ATOM 1524 C C . SER A 1 190 ? 20.984 7.925 -17.482 1.00 90.94 190 SER A C 1
ATOM 1526 O O . SER A 1 190 ? 21.622 7.653 -18.503 1.00 90.94 190 SER A O 1
ATOM 1528 N N . VAL A 1 191 ? 20.348 6.994 -16.769 1.00 94.25 191 VAL A N 1
ATOM 1529 C CA . VAL A 1 191 ? 20.367 5.563 -17.098 1.00 94.25 191 VAL A CA 1
ATOM 1530 C C . VAL A 1 191 ? 19.075 5.190 -17.810 1.00 94.25 191 VAL A C 1
ATOM 1532 O O . VAL A 1 191 ? 17.976 5.390 -17.294 1.00 94.25 191 VAL A O 1
ATOM 1535 N N . THR A 1 192 ? 19.194 4.646 -19.017 1.00 95.06 192 THR A N 1
ATOM 1536 C CA . THR A 1 192 ? 18.070 4.123 -19.793 1.00 95.06 192 THR A CA 1
ATOM 1537 C C . THR A 1 192 ? 17.986 2.615 -19.626 1.00 95.06 192 THR A C 1
ATOM 1539 O O . THR A 1 192 ? 18.926 1.872 -19.914 1.00 95.06 192 THR A O 1
ATOM 1542 N N . TYR A 1 193 ? 16.815 2.170 -19.197 1.00 95.62 193 TYR A N 1
ATOM 1543 C CA . TYR A 1 193 ? 16.448 0.787 -18.986 1.00 95.62 193 TYR A CA 1
ATOM 1544 C C . TYR A 1 193 ? 15.447 0.337 -20.043 1.00 95.62 193 TYR A C 1
ATOM 1546 O O . TYR A 1 193 ? 14.492 1.052 -20.346 1.00 95.62 193 TYR A O 1
ATOM 1554 N N . ARG A 1 194 ? 15.601 -0.890 -20.539 1.00 95.38 194 ARG A N 1
ATOM 1555 C CA . ARG A 1 194 ? 14.642 -1.550 -21.428 1.00 95.38 194 ARG A CA 1
ATOM 1556 C C . ARG A 1 194 ? 14.114 -2.820 -20.781 1.00 95.38 194 ARG A C 1
ATOM 1558 O O . ARG A 1 194 ? 14.871 -3.597 -20.207 1.00 95.38 194 ARG A O 1
ATOM 1565 N N . CYS A 1 195 ? 12.810 -3.049 -20.882 1.00 93.31 195 CYS A N 1
ATOM 1566 C CA . CYS A 1 195 ? 12.212 -4.293 -20.426 1.00 93.31 195 CYS A CA 1
ATOM 1567 C C . CYS A 1 195 ? 12.529 -5.430 -21.405 1.00 93.31 195 CYS A C 1
ATOM 1569 O O . CYS A 1 195 ? 12.222 -5.322 -22.595 1.00 93.31 195 CYS A O 1
ATOM 1571 N N . THR A 1 196 ? 13.077 -6.535 -20.901 1.00 90.12 196 THR A N 1
ATOM 1572 C CA . THR A 1 196 ? 13.496 -7.703 -21.701 1.00 90.12 196 THR A CA 1
ATOM 1573 C C . THR A 1 196 ? 12.334 -8.406 -22.407 1.00 90.12 196 THR A C 1
ATOM 1575 O O . THR A 1 196 ? 12.519 -8.995 -23.469 1.00 90.12 196 THR A O 1
ATOM 1578 N N . VAL A 1 197 ? 11.125 -8.315 -21.848 1.00 88.81 197 VAL A N 1
ATOM 1579 C CA . VAL A 1 197 ? 9.944 -9.041 -22.336 1.00 88.81 197 VAL A CA 1
ATOM 1580 C C . VAL A 1 197 ? 9.080 -8.196 -23.277 1.00 88.81 197 VAL A C 1
ATOM 1582 O O . VAL A 1 197 ? 8.648 -8.691 -24.313 1.00 88.81 197 VAL A O 1
ATOM 1585 N N . CYS A 1 198 ? 8.808 -6.924 -22.953 1.00 90.62 198 CYS A N 1
ATOM 1586 C CA . CYS A 1 198 ? 7.904 -6.083 -23.757 1.00 90.62 198 CYS A CA 1
ATOM 1587 C C . CYS A 1 198 ? 8.582 -4.940 -24.520 1.00 90.62 198 CYS A C 1
ATOM 1589 O O . CYS A 1 198 ? 7.899 -4.216 -25.243 1.00 90.62 198 CYS A O 1
ATOM 1591 N N . GLY A 1 199 ? 9.886 -4.725 -24.333 1.00 89.94 199 GLY A N 1
ATOM 1592 C CA . GLY A 1 199 ? 10.639 -3.687 -25.038 1.00 89.94 199 GLY A CA 1
ATOM 1593 C C . GLY A 1 199 ? 10.310 -2.246 -24.642 1.00 89.94 199 GLY A C 1
ATOM 1594 O O . GLY A 1 199 ? 10.854 -1.331 -25.250 1.00 89.94 199 GLY A O 1
ATOM 1595 N N . LYS A 1 200 ? 9.450 -2.014 -23.637 1.00 93.38 200 LYS A N 1
ATOM 1596 C CA . LYS A 1 200 ? 9.255 -0.670 -23.069 1.00 93.38 200 LYS A CA 1
ATOM 1597 C C . LYS A 1 200 ? 10.579 -0.130 -22.544 1.00 93.38 200 LYS A C 1
ATOM 1599 O O . LYS A 1 200 ? 11.399 -0.905 -22.056 1.00 93.38 200 LYS A O 1
ATOM 1604 N N . GLU A 1 201 ? 10.732 1.185 -22.581 1.00 94.75 201 GLU A N 1
ATOM 1605 C CA . GLU A 1 201 ? 11.915 1.879 -22.081 1.00 94.75 201 GLU A CA 1
ATOM 1606 C C . GLU A 1 201 ? 11.530 2.872 -20.988 1.00 94.75 201 GLU A C 1
ATOM 1608 O O . GLU A 1 201 ? 10.445 3.461 -21.019 1.00 94.75 201 GLU A O 1
ATOM 1613 N N . LYS A 1 202 ? 12.416 3.031 -20.008 1.00 94.00 202 LYS A N 1
ATOM 1614 C CA . LYS A 1 202 ? 12.346 4.079 -18.991 1.00 94.00 202 LYS A CA 1
ATOM 1615 C C . LYS A 1 202 ? 13.737 4.672 -18.802 1.00 94.00 202 LYS A C 1
ATOM 1617 O O . LYS A 1 202 ? 14.724 3.951 -18.912 1.00 94.00 202 LYS A O 1
ATOM 1622 N N . THR A 1 203 ? 13.808 5.9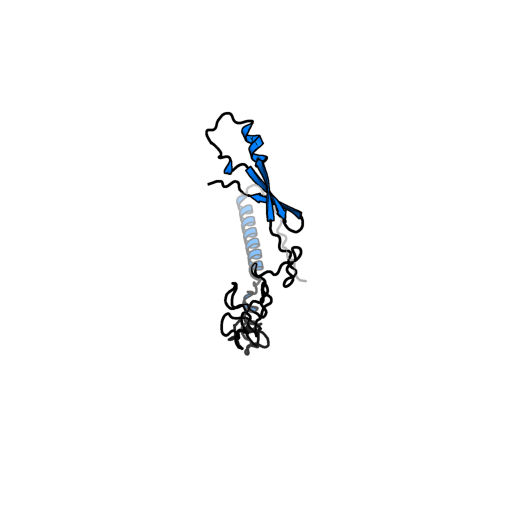56 -18.488 1.00 94.06 203 THR A N 1
ATOM 1623 C CA . THR A 1 203 ? 15.067 6.632 -18.166 1.00 94.06 203 THR A CA 1
ATOM 1624 C C . THR A 1 203 ? 14.960 7.189 -16.757 1.00 94.06 203 THR A C 1
ATOM 1626 O O . THR A 1 203 ? 13.984 7.869 -16.436 1.00 94.06 203 THR A O 1
ATOM 1629 N N . GLU A 1 204 ? 15.929 6.864 -15.910 1.00 93.25 204 GLU A N 1
ATOM 1630 C CA . GLU A 1 204 ? 15.965 7.254 -14.502 1.00 93.25 204 GLU A CA 1
ATOM 1631 C C . GLU A 1 204 ? 17.250 8.033 -14.212 1.00 93.25 204 GLU A C 1
ATOM 1633 O O . GLU A 1 204 ? 18.277 7.837 -14.864 1.00 93.25 204 GLU A O 1
ATOM 1638 N N . LYS A 1 205 ? 17.160 8.971 -13.264 1.00 90.56 205 LYS A N 1
ATOM 1639 C CA . LYS A 1 205 ? 18.321 9.705 -12.762 1.00 90.56 205 LYS A CA 1
ATOM 1640 C C . LYS A 1 205 ? 18.927 8.910 -11.619 1.00 90.56 205 LYS A C 1
ATOM 1642 O O . LYS A 1 205 ? 18.246 8.684 -10.619 1.00 90.56 205 LYS A O 1
ATOM 1647 N N . GLU A 1 206 ? 20.189 8.546 -11.753 1.00 86.25 206 GLU A N 1
ATOM 1648 C CA . GLU A 1 206 ? 20.963 7.919 -10.693 1.00 86.25 206 GLU A CA 1
ATOM 1649 C C . GLU A 1 206 ? 22.087 8.859 -10.283 1.00 86.25 206 GLU A C 1
ATOM 1651 O O . GLU A 1 206 ? 22.735 9.492 -11.120 1.00 86.25 206 GLU A O 1
ATOM 1656 N N . ASN A 1 207 ? 22.300 8.993 -8.974 1.00 70.88 207 ASN A N 1
ATOM 1657 C CA . ASN A 1 207 ? 23.474 9.709 -8.503 1.00 70.88 207 ASN A CA 1
ATOM 1658 C C . ASN A 1 207 ? 24.696 8.903 -8.937 1.00 70.88 207 ASN A C 1
ATOM 1660 O O . ASN A 1 207 ? 24.754 7.699 -8.679 1.00 70.88 207 ASN A O 1
ATOM 1664 N N . SER A 1 208 ? 25.664 9.569 -9.560 1.00 61.53 208 SER A N 1
ATOM 1665 C CA . SER A 1 208 ? 26.933 8.981 -9.985 1.00 61.53 208 SER A CA 1
ATOM 1666 C C . SER A 1 208 ? 27.824 8.686 -8.767 1.00 61.53 208 SER A C 1
ATOM 1668 O O . SER A 1 208 ? 28.901 9.251 -8.615 1.00 61.53 208 SER A O 1
ATOM 1670 N N . PHE A 1 209 ? 27.360 7.844 -7.842 1.00 54.28 209 PHE A N 1
ATOM 1671 C CA . PHE A 1 209 ? 28.170 7.305 -6.755 1.00 54.28 209 PHE A CA 1
ATOM 1672 C C . PHE A 1 209 ? 28.944 6.106 -7.303 1.00 54.28 209 PHE A C 1
ATOM 1674 O O . PHE A 1 209 ? 28.447 4.980 -7.310 1.00 54.28 209 PHE A O 1
ATOM 1681 N N . PHE A 1 210 ? 30.167 6.345 -7.766 1.00 50.94 210 PHE A N 1
ATOM 1682 C CA . PHE A 1 210 ? 31.165 5.286 -7.863 1.00 50.94 210 PHE A CA 1
ATOM 1683 C C . PHE A 1 210 ? 31.966 5.257 -6.554 1.00 50.94 210 PHE A C 1
ATOM 1685 O O . PHE A 1 210 ? 32.466 6.287 -6.112 1.00 50.94 210 PHE A O 1
ATOM 1692 N N . CYS A 1 211 ? 32.022 4.081 -5.916 1.00 36.97 211 CYS A N 1
ATOM 1693 C CA . CYS A 1 211 ? 33.000 3.760 -4.872 1.00 36.97 211 CYS A CA 1
ATOM 1694 C C . CYS A 1 211 ? 34.440 3.858 -5.384 1.00 36.97 211 CYS A C 1
ATOM 1696 O O . CYS A 1 211 ? 34.655 3.564 -6.584 1.00 36.97 211 CYS A O 1
#

Mean predicted aligned error: 19.5 Å

Organism: NCBI:txid1076179

pLDDT: mean 71.81, std 16.73, range [36.97, 95.62]

Secondary structure (DSSP, 8-state):
---------------TT--THHHHHHHHHHHHHHHHHHHHHHTTS----TTTGGGSTT--SS---SS-SB-TTT-PBPPP-EETTEETTT--B-SSS--EETTEETTT--BS-SSSTT--EETTEETTT--B-SSS--EETTEETTT--B---EEEEEEEEEE-HHHHHHTTS-S-------GGGTEEEEEEEEETTT--EEEEEE-----

Sequence (211 aa):
MVVFALAGLLFIPPHRGVPWTGFIICMAVAFLFACNFVIGMVGVIKVIPARRLMRRYKRHKRHDFTDSCHCLYCGKLNLHDWDGCICTRCGARRDKEHDWDGCICRRCGQRKFSDDEGHVWDGCVCTVCGARRDKGHDVENCICRRCGGAVHEWQEVGREFVMDQVYARDFAESDDHYGWAYPEDVGWDSVTYRCTVCGKEKTEKENSFFC

Foldseek 3Di:
DDDPPPDPPDPPPDDPDDDPVVVVVVVVVVVVVVVVVVVVVVVPPPPPPPVVVVPPLPDDPDQDQQQHLARPSPRDGHDFCDPAQAGPRHRHGDPGRFCDDQQAGPRNRDGNDPDPPRFCDPFQAGPPNRHGDPGRFPDDLQAGPVNRDRHFDKDWDDKDKAFDPVVVVVVVPDPDDDDPPDSQVTIWIFTKIAGPRNRDIDTDTHRPDDD

Nearest PDB structures (foldseek):
  6rji-assembly1_A  TM=6.588E-01  e=4.266E+00  Staphylococcus aureus subsp. aureus NCTC 8325
  6xu8-assembly1_Co  TM=3.491E-01  e=2.258E+00  Drosophila melanogaster
  8c3a-assembly2_CJ  TM=3.513E-01  e=1.988E+00  Candida albicans

Radius of gyration: 43.76 Å; Cα contacts (8 Å, |Δi|>4): 237; chains: 1; bounding box: 81×116×63 Å